Protein AF-A0A3D4ZQZ6-F1 (afdb_monomer_lite)

Sequence (202 aa):
MWGYFGGHTTVLRYFLGSRQLMPPGNLSNYSVLSTMDWLTDGYFSAQTGYIIENQKLAADFKLPPRAVTITILVAFILGCILAYNLNLGSYYRYGALVLHGGTTNGGYNVRNAVSNWTDSSTMMNAGALPSLHEGYAMIAGVLLTIGLVAARWRWLRVPFNPIGYVACIQYGYALWGPFMVTWILKTVAHRLGGARLYRQLM

Radius of gyration: 22.85 Å; chains: 1; bounding box: 52×49×53 Å

Foldseek 3Di:
DQDPPPAVLVLCCQPPFPCVQAPQPGCVSVVVVVVCRVVVVVCVVVCVVVVVVLQVVCVVVVHDSVVSVVVVVVCVVVCVVVVCCVVVVCCVVPNQQPPQPHDNQRHPVSVSVVVSVVVSVCCNVPNTDNNNVVVVVVVVLVVVLVVQVVCCVVDVPDPDDSVVVVCCVNPVVPCVVVVVVVVVVVVCCCVPPPPNSVVVVD

Secondary structure (DSSP, 8-state):
-------HHHHHHHHH-HHHHS-TT--HHHHHHHHTTHHHHS-HHHHHHHHHHHHHHHHHTT--HHHHHHHHHHHHHHHHHHHHHHHHHHHHHH-HHHHTT-SSS--HHHHHHHHHHHHHHHHHHH-----HHHHHHHHHHHHHHHHHHHHHHH-TT-S--HHHHHHHHHHHHHHHHHHHHHHHHHHHHHHHHHHHHHHHH-

Structure (mmCIF, N/CA/C/O backbone):
data_AF-A0A3D4ZQZ6-F1
#
_entry.id   AF-A0A3D4ZQZ6-F1
#
loop_
_atom_site.group_PDB
_atom_site.id
_atom_site.type_symbol
_atom_site.label_atom_id
_atom_site.label_alt_id
_atom_site.label_comp_id
_atom_site.label_asym_id
_atom_site.label_entity_id
_atom_site.label_seq_id
_atom_site.pdbx_PDB_ins_code
_atom_site.Cartn_x
_atom_site.Cartn_y
_atom_site.Cartn_z
_atom_site.occupancy
_atom_site.B_iso_or_equiv
_atom_site.auth_seq_id
_atom_site.auth_comp_id
_atom_site.auth_asym_id
_atom_site.auth_atom_id
_atom_site.pdbx_PDB_model_num
ATOM 1 N N . MET A 1 1 ? -3.806 11.438 -8.078 1.00 35.97 1 MET A N 1
ATOM 2 C CA . MET A 1 1 ? -2.868 10.346 -8.407 1.00 35.97 1 MET A CA 1
ATOM 3 C C . MET A 1 1 ? -2.915 9.354 -7.263 1.00 35.97 1 MET A C 1
ATOM 5 O O . MET A 1 1 ? -2.306 9.642 -6.246 1.00 35.97 1 MET A O 1
ATOM 9 N N . TRP A 1 2 ? -3.664 8.253 -7.386 1.00 43.81 2 TRP A N 1
ATOM 10 C CA . TRP A 1 2 ? -3.518 7.124 -6.456 1.00 43.81 2 TRP A CA 1
ATOM 11 C C . TRP A 1 2 ? -2.055 6.682 -6.535 1.00 43.81 2 TRP A C 1
ATOM 13 O O . TRP A 1 2 ? -1.555 6.481 -7.638 1.00 43.81 2 TRP A O 1
ATOM 23 N N . GLY A 1 3 ? -1.339 6.767 -5.414 1.00 47.44 3 GLY A N 1
ATOM 24 C CA . GLY A 1 3 ? 0.120 6.786 -5.405 1.00 47.44 3 GLY A CA 1
ATOM 25 C C . GLY A 1 3 ? 0.691 5.511 -6.003 1.00 47.44 3 GLY A C 1
ATOM 26 O O . GLY A 1 3 ? 0.355 4.423 -5.546 1.00 47.44 3 GLY A O 1
ATOM 27 N N . TYR A 1 4 ? 1.564 5.662 -7.000 1.00 50.38 4 TYR A N 1
ATOM 28 C CA . TYR A 1 4 ? 2.504 4.611 -7.351 1.00 50.38 4 TYR A CA 1
ATOM 29 C C . TYR A 1 4 ? 3.456 4.455 -6.178 1.00 50.38 4 TYR A C 1
ATOM 31 O O . TYR A 1 4 ? 4.387 5.241 -5.996 1.00 50.38 4 TYR A O 1
ATOM 39 N N . PHE A 1 5 ? 3.149 3.490 -5.323 1.00 54.12 5 PHE A N 1
ATOM 40 C CA . PHE A 1 5 ? 4.034 3.090 -4.254 1.00 54.12 5 PHE A CA 1
ATOM 41 C C . PHE A 1 5 ? 5.044 2.174 -4.910 1.00 54.12 5 PHE A C 1
ATOM 43 O O . PHE A 1 5 ? 4.740 1.020 -5.190 1.00 54.12 5 PHE A O 1
ATOM 50 N N . GLY A 1 6 ? 6.212 2.734 -5.238 1.00 57.75 6 GLY A N 1
ATOM 51 C CA . GLY A 1 6 ? 7.340 1.952 -5.722 1.00 57.75 6 GLY A CA 1
ATOM 52 C C . GLY A 1 6 ? 7.430 0.674 -4.898 1.00 57.75 6 GLY A C 1
ATOM 53 O O . GLY A 1 6 ? 7.495 0.738 -3.667 1.00 57.75 6 GLY A O 1
ATOM 54 N N . GLY A 1 7 ? 7.308 -0.462 -5.581 1.00 70.50 7 GLY A N 1
ATOM 55 C CA . GLY A 1 7 ? 7.143 -1.745 -4.926 1.00 70.50 7 GLY A CA 1
ATOM 56 C C . GLY A 1 7 ? 8.378 -2.132 -4.121 1.00 70.50 7 GLY A C 1
ATOM 57 O O . GLY A 1 7 ? 9.358 -1.388 -3.989 1.00 70.50 7 GLY A O 1
ATOM 58 N N . HIS A 1 8 ? 8.362 -3.344 -3.585 1.00 76.38 8 HIS A N 1
ATOM 59 C CA . HIS A 1 8 ? 9.525 -3.922 -2.913 1.00 76.38 8 HIS A CA 1
ATOM 60 C C . HIS A 1 8 ? 10.819 -3.818 -3.753 1.00 76.38 8 HIS A C 1
ATOM 62 O O . HIS A 1 8 ? 11.899 -3.640 -3.190 1.00 76.38 8 HIS A O 1
ATOM 68 N N . THR A 1 9 ? 10.719 -3.826 -5.087 1.00 76.75 9 THR A N 1
ATOM 69 C CA . THR A 1 9 ? 11.831 -3.547 -6.009 1.00 76.75 9 THR A CA 1
ATOM 70 C C . THR A 1 9 ? 12.485 -2.179 -5.799 1.00 76.75 9 THR A C 1
ATOM 72 O O . THR A 1 9 ? 13.711 -2.090 -5.718 1.00 76.75 9 THR A O 1
ATOM 75 N N . THR A 1 10 ? 11.696 -1.112 -5.681 1.00 77.06 10 THR A N 1
ATOM 76 C CA . THR A 1 10 ? 12.172 0.262 -5.475 1.00 77.06 10 THR A CA 1
ATOM 77 C C . THR A 1 10 ? 12.864 0.414 -4.129 1.00 77.06 10 THR A C 1
ATOM 79 O O . THR A 1 10 ? 13.962 0.962 -4.057 1.00 77.06 10 THR A O 1
ATOM 82 N N . VAL A 1 11 ? 12.281 -0.153 -3.072 1.00 78.81 11 VAL A N 1
ATOM 83 C CA . VAL A 1 11 ? 12.900 -0.150 -1.739 1.00 78.81 11 VAL A CA 1
ATOM 84 C C . VAL A 1 11 ? 14.252 -0.862 -1.769 1.00 78.81 11 VAL A C 1
ATOM 86 O O . VAL A 1 11 ? 15.245 -0.329 -1.280 1.00 78.81 11 VAL A O 1
ATOM 89 N N . LEU A 1 12 ? 14.325 -2.041 -2.391 1.00 80.38 12 LEU A N 1
ATOM 90 C CA . LEU A 1 12 ? 15.578 -2.786 -2.514 1.00 80.38 12 LEU A CA 1
ATOM 91 C C . LEU A 1 12 ? 16.636 -2.007 -3.307 1.00 80.38 12 LEU A C 1
ATOM 93 O O . LEU A 1 12 ? 17.811 -2.043 -2.942 1.00 80.38 12 LEU A O 1
ATOM 97 N N . ARG A 1 13 ? 16.239 -1.261 -4.347 1.00 77.50 13 ARG A N 1
ATOM 98 C CA . ARG A 1 13 ? 17.151 -0.397 -5.117 1.00 77.50 13 ARG A CA 1
ATOM 99 C C . ARG A 1 13 ? 17.782 0.694 -4.249 1.00 77.50 13 ARG A C 1
ATOM 101 O O . ARG A 1 13 ? 18.981 0.928 -4.388 1.00 77.50 13 ARG A O 1
ATOM 108 N N . TYR A 1 14 ? 17.020 1.316 -3.347 1.00 79.25 14 TYR A N 1
ATOM 109 C CA . TYR A 1 14 ? 17.525 2.390 -2.480 1.00 79.25 14 TYR A CA 1
ATOM 110 C C . TYR A 1 14 ? 18.670 1.922 -1.571 1.00 79.25 14 TYR A C 1
ATOM 112 O O . TYR A 1 14 ? 19.614 2.675 -1.337 1.00 79.25 14 TYR A O 1
ATOM 120 N N . PHE A 1 15 ? 18.626 0.669 -1.104 1.00 77.62 15 PHE A N 1
ATOM 121 C CA . PHE A 1 15 ? 19.638 0.118 -0.194 1.00 77.62 15 PHE A CA 1
ATOM 122 C C . PHE A 1 15 ? 20.760 -0.654 -0.896 1.00 77.62 15 PHE A C 1
ATOM 124 O O . PHE A 1 15 ? 21.920 -0.522 -0.513 1.00 77.62 15 PHE A O 1
ATOM 131 N N . LEU A 1 16 ? 20.436 -1.473 -1.899 1.00 77.44 16 LEU A N 1
ATOM 132 C CA . LEU A 1 16 ? 21.383 -2.412 -2.520 1.00 77.44 16 LEU A CA 1
ATOM 133 C C . LEU A 1 16 ? 21.978 -1.888 -3.837 1.00 77.44 16 LEU A C 1
ATOM 135 O O . LEU A 1 16 ? 23.010 -2.384 -4.297 1.00 77.44 16 LEU A O 1
ATOM 139 N N . GLY A 1 17 ? 21.343 -0.885 -4.452 1.00 74.81 17 GLY A N 1
ATOM 140 C CA . GLY A 1 17 ? 21.686 -0.387 -5.785 1.00 74.81 17 GLY A CA 1
ATOM 141 C C . GLY A 1 17 ? 21.313 -1.350 -6.915 1.00 74.81 17 GLY A C 1
ATOM 142 O O . GLY A 1 17 ? 20.910 -2.495 -6.700 1.00 74.81 17 GLY A O 1
ATOM 143 N N . SER A 1 18 ? 21.467 -0.899 -8.164 1.00 70.75 18 SER A N 1
ATOM 144 C CA . SER A 1 18 ? 21.070 -1.702 -9.329 1.00 70.75 18 SER A CA 1
ATOM 145 C C . SER A 1 18 ? 21.946 -2.931 -9.544 1.00 70.75 18 SER A C 1
ATOM 147 O O . SER A 1 18 ? 21.468 -3.947 -10.031 1.00 70.75 18 SER A O 1
ATOM 149 N N . ARG A 1 19 ? 23.231 -2.849 -9.184 1.00 68.75 19 ARG A N 1
ATOM 150 C CA . ARG A 1 19 ? 24.246 -3.849 -9.545 1.00 68.75 19 ARG A CA 1
ATOM 151 C C . ARG A 1 19 ? 24.090 -5.177 -8.801 1.00 68.75 19 ARG A C 1
ATOM 153 O O . ARG A 1 19 ? 24.485 -6.209 -9.331 1.00 68.75 19 ARG A O 1
ATOM 160 N N . GLN A 1 20 ? 23.527 -5.154 -7.592 1.00 72.50 20 GLN A N 1
ATOM 161 C CA . GLN A 1 20 ? 23.241 -6.375 -6.828 1.00 72.50 20 GLN A CA 1
ATOM 162 C C . GLN A 1 20 ? 21.927 -7.035 -7.262 1.00 72.50 20 GLN A C 1
ATOM 164 O O . GLN A 1 20 ? 21.797 -8.253 -7.202 1.00 72.50 20 GLN A O 1
ATOM 169 N N . LEU A 1 21 ? 20.965 -6.235 -7.728 1.00 72.38 21 LEU A N 1
ATOM 170 C CA . LEU A 1 21 ? 19.660 -6.713 -8.192 1.00 72.38 21 LEU A CA 1
ATOM 171 C C . LEU A 1 21 ? 19.684 -7.147 -9.665 1.00 72.38 21 LEU A C 1
ATOM 173 O O . LEU A 1 21 ? 18.856 -7.951 -10.091 1.00 72.38 21 LEU A O 1
ATOM 177 N N . MET A 1 22 ? 20.633 -6.620 -10.440 1.00 73.56 22 MET A N 1
ATOM 178 C CA . MET A 1 22 ? 20.757 -6.846 -11.870 1.00 73.56 22 MET A CA 1
ATOM 179 C C . MET A 1 22 ? 22.238 -6.888 -12.281 1.00 73.56 22 MET A C 1
ATOM 181 O O . MET A 1 22 ? 22.906 -5.846 -12.295 1.00 73.56 22 MET A O 1
ATOM 185 N N . PRO A 1 23 ? 22.775 -8.070 -12.638 1.00 68.94 23 PRO A N 1
ATOM 186 C CA . PRO A 1 23 ? 24.079 -8.160 -13.282 1.00 68.94 23 PRO A CA 1
ATOM 187 C C . PRO A 1 23 ? 24.104 -7.311 -14.567 1.00 68.94 23 PRO A C 1
ATOM 189 O O . PRO A 1 23 ? 23.076 -7.214 -15.246 1.00 68.94 23 PRO A O 1
ATOM 192 N N . PRO A 1 24 ? 25.250 -6.709 -14.938 1.00 67.38 24 PRO A N 1
ATOM 193 C CA . PRO A 1 24 ? 25.353 -5.919 -16.164 1.00 67.38 24 PRO A CA 1
ATOM 194 C C . PRO A 1 24 ? 24.853 -6.709 -17.383 1.00 67.38 24 PRO A C 1
ATOM 196 O O . PRO A 1 24 ? 25.310 -7.823 -17.628 1.00 67.38 24 PRO A O 1
ATOM 199 N N . GLY A 1 25 ? 23.895 -6.145 -18.123 1.00 68.12 25 GLY A N 1
ATOM 200 C CA . GLY A 1 25 ? 23.329 -6.757 -19.331 1.00 68.12 25 GLY A CA 1
ATOM 201 C C . GLY A 1 25 ? 22.295 -7.872 -19.116 1.00 68.12 25 GLY A C 1
ATOM 202 O O . GLY A 1 25 ? 21.853 -8.454 -20.103 1.00 68.12 25 GLY A O 1
ATOM 203 N N . ASN A 1 26 ? 21.875 -8.181 -17.879 1.00 75.06 26 ASN A N 1
ATOM 204 C CA . ASN A 1 26 ? 20.867 -9.218 -17.621 1.00 75.06 26 ASN A CA 1
ATOM 205 C C . ASN A 1 26 ? 19.724 -8.731 -16.715 1.00 75.06 26 ASN A C 1
ATOM 207 O O . ASN A 1 26 ? 19.876 -8.656 -15.499 1.00 75.06 26 ASN A O 1
ATOM 211 N N . LEU A 1 27 ? 18.551 -8.491 -17.313 1.00 74.31 27 LEU A N 1
ATOM 212 C CA . LEU A 1 27 ? 17.320 -8.037 -16.648 1.00 74.31 27 LEU A CA 1
ATOM 213 C C . LEU A 1 27 ? 16.501 -9.153 -15.974 1.00 74.31 27 LEU A C 1
ATOM 215 O O . LEU A 1 27 ? 15.511 -8.843 -15.315 1.00 74.31 27 LEU A O 1
ATOM 219 N N . SER A 1 28 ? 16.870 -10.431 -16.117 1.00 78.12 28 SER A N 1
ATOM 220 C CA . SER A 1 28 ? 16.026 -11.566 -15.709 1.00 78.12 28 SER A CA 1
ATOM 221 C C . SER A 1 28 ? 15.599 -11.479 -14.241 1.00 78.12 28 SER A C 1
ATOM 223 O O . SER A 1 28 ? 14.405 -11.458 -13.945 1.00 78.12 28 SER A O 1
ATOM 225 N N . ASN A 1 29 ? 16.552 -11.325 -13.319 1.00 79.88 29 ASN A N 1
ATOM 226 C CA . ASN A 1 29 ? 16.260 -11.278 -11.881 1.00 79.88 29 ASN A CA 1
ATOM 227 C C . ASN A 1 29 ? 15.383 -10.076 -11.513 1.00 79.88 29 ASN A C 1
ATOM 229 O O . ASN A 1 29 ? 14.420 -10.208 -10.759 1.00 79.88 29 ASN A O 1
ATOM 233 N N . TYR A 1 30 ? 15.692 -8.916 -12.095 1.00 78.38 30 TYR A N 1
ATOM 234 C CA . TYR A 1 30 ? 14.941 -7.694 -11.855 1.00 78.38 30 TYR A CA 1
ATOM 235 C C . TYR A 1 30 ? 13.509 -7.784 -12.412 1.00 78.38 30 TYR A C 1
ATOM 237 O O . TYR A 1 30 ? 12.561 -7.363 -11.755 1.00 78.38 30 TYR A O 1
ATOM 245 N N . SER A 1 31 ? 13.330 -8.385 -13.591 1.00 78.31 31 SER A N 1
ATOM 246 C CA . SER A 1 31 ? 12.019 -8.554 -14.225 1.00 78.31 31 SER A CA 1
ATOM 247 C C . SER A 1 31 ? 11.097 -9.472 -13.417 1.00 78.31 31 SER A C 1
ATOM 249 O O . SER A 1 31 ? 9.936 -9.121 -13.190 1.00 78.31 31 SER A O 1
ATOM 251 N N . VAL A 1 32 ? 11.624 -10.584 -12.888 1.00 81.62 32 VAL A N 1
ATOM 252 C CA . VAL A 1 32 ? 10.881 -11.491 -11.998 1.00 81.62 32 VAL A CA 1
ATOM 253 C C . VAL A 1 32 ? 10.453 -10.759 -10.729 1.00 81.62 32 VAL A C 1
ATOM 255 O O . VAL A 1 32 ? 9.286 -10.829 -10.353 1.00 81.62 32 VAL A O 1
ATOM 258 N N . LEU A 1 33 ? 11.365 -10.002 -10.113 1.00 79.44 33 LEU A N 1
ATOM 259 C CA . LEU A 1 33 ? 11.072 -9.218 -8.915 1.00 79.44 33 LEU A CA 1
ATOM 260 C C . LEU A 1 33 ? 10.004 -8.147 -9.194 1.00 79.44 33 LEU A C 1
ATOM 262 O O . LEU A 1 33 ? 9.020 -8.061 -8.471 1.00 79.44 33 LEU A O 1
ATOM 266 N N . SER A 1 34 ? 10.111 -7.413 -10.307 1.00 76.75 34 SER A N 1
ATOM 267 C CA . SER A 1 34 ? 9.104 -6.413 -10.702 1.00 76.75 34 SER A CA 1
ATOM 268 C C . SER A 1 34 ? 7.736 -7.021 -11.004 1.00 76.75 34 SER A C 1
ATOM 270 O O . SER A 1 34 ? 6.703 -6.415 -10.737 1.00 76.75 34 SER A O 1
ATOM 272 N N . THR A 1 35 ? 7.705 -8.265 -11.488 1.00 79.00 35 THR A N 1
ATOM 273 C CA . THR A 1 35 ? 6.446 -8.984 -11.707 1.00 79.00 35 THR A CA 1
ATOM 274 C C . THR A 1 35 ? 5.758 -9.308 -10.384 1.00 79.00 35 THR A C 1
ATOM 276 O O . THR A 1 35 ? 4.553 -9.514 -10.378 1.00 79.00 35 THR A O 1
ATOM 279 N N . MET A 1 36 ? 6.482 -9.332 -9.262 1.00 78.12 36 MET A N 1
ATOM 280 C CA . MET A 1 36 ? 5.925 -9.551 -7.925 1.00 78.12 36 MET A CA 1
ATOM 281 C C . MET A 1 36 ? 5.473 -8.256 -7.233 1.00 78.12 36 MET A C 1
ATOM 283 O O . MET A 1 36 ? 4.996 -8.316 -6.102 1.00 78.12 36 MET A O 1
ATOM 287 N N . ASP A 1 37 ? 5.576 -7.082 -7.876 1.00 74.94 37 ASP A N 1
ATOM 288 C CA . ASP A 1 37 ? 5.234 -5.798 -7.237 1.00 74.94 37 ASP A CA 1
ATOM 289 C C . ASP A 1 37 ? 3.747 -5.698 -6.846 1.00 74.94 37 ASP A C 1
ATOM 291 O O . ASP A 1 37 ? 3.408 -4.990 -5.896 1.00 74.94 37 ASP A O 1
ATOM 295 N N . TRP A 1 38 ? 2.871 -6.499 -7.464 1.00 73.19 38 TRP A N 1
ATOM 296 C CA . TRP A 1 38 ? 1.459 -6.613 -7.074 1.00 73.19 38 TRP A CA 1
ATOM 297 C C . TRP A 1 38 ? 1.256 -7.079 -5.622 1.00 73.19 38 TRP A C 1
ATOM 299 O O . TRP A 1 38 ? 0.221 -6.779 -5.027 1.00 73.19 38 TRP A O 1
ATOM 309 N N . LEU A 1 39 ? 2.229 -7.785 -5.025 1.00 74.12 39 LEU A N 1
ATOM 310 C CA . LEU A 1 39 ? 2.181 -8.176 -3.610 1.00 74.12 39 LEU A CA 1
ATOM 311 C C . LEU A 1 39 ? 2.188 -6.955 -2.686 1.00 74.12 39 LEU A C 1
ATOM 313 O O . LEU A 1 39 ? 1.576 -6.974 -1.620 1.00 74.12 39 LEU A O 1
ATOM 317 N N . THR A 1 40 ? 2.861 -5.887 -3.107 1.00 69.12 40 THR A N 1
ATOM 318 C CA . THR A 1 40 ? 2.905 -4.605 -2.398 1.00 69.12 40 THR A CA 1
ATOM 319 C C . THR A 1 40 ? 1.629 -3.785 -2.612 1.00 69.12 40 THR A C 1
ATOM 321 O O . THR A 1 40 ? 1.170 -3.130 -1.679 1.00 69.12 40 THR A O 1
ATOM 324 N N . ASP A 1 41 ? 1.012 -3.873 -3.795 1.00 65.25 41 ASP A N 1
ATOM 325 C CA . ASP A 1 41 ? -0.196 -3.109 -4.148 1.00 65.25 41 ASP A CA 1
ATOM 326 C C . ASP A 1 41 ? -1.514 -3.746 -3.671 1.00 65.25 41 ASP A C 1
ATOM 328 O O . ASP A 1 41 ? -2.538 -3.070 -3.587 1.00 65.25 41 ASP A O 1
ATOM 332 N N . GLY A 1 42 ? -1.533 -5.039 -3.338 1.00 65.06 42 GLY A N 1
ATOM 333 C CA . GLY A 1 42 ? -2.777 -5.781 -3.092 1.00 65.06 42 GLY A CA 1
ATOM 334 C C . GLY A 1 42 ? -3.525 -5.478 -1.784 1.00 65.06 42 GLY A C 1
ATOM 335 O O . GLY A 1 42 ? -4.420 -6.234 -1.416 1.00 65.06 42 GLY A O 1
ATOM 336 N N . TYR A 1 43 ? -3.187 -4.404 -1.060 1.00 67.25 43 TYR A N 1
ATOM 337 C CA . TYR A 1 43 ? -3.803 -4.009 0.222 1.00 67.25 43 TYR A CA 1
ATOM 338 C C . TYR A 1 43 ? -3.873 -5.129 1.282 1.00 67.25 43 TYR A C 1
ATOM 340 O O . TYR A 1 43 ? -4.619 -5.014 2.254 1.00 67.25 43 TYR A O 1
ATOM 348 N N . PHE A 1 44 ? -3.088 -6.205 1.145 1.00 68.25 44 PHE A N 1
ATOM 349 C CA . PHE A 1 44 ? -3.232 -7.421 1.954 1.00 68.25 44 PHE A CA 1
ATOM 350 C C . PHE A 1 44 ? -3.137 -7.149 3.459 1.00 68.25 44 PHE A C 1
ATOM 352 O O . PHE A 1 44 ? -3.927 -7.689 4.230 1.00 68.25 44 PHE A O 1
ATOM 359 N N . SER A 1 45 ? -2.238 -6.249 3.869 1.00 65.12 45 SER A N 1
ATOM 360 C CA . SER A 1 45 ? -2.071 -5.841 5.268 1.00 65.12 45 SER A CA 1
ATOM 361 C C . SER A 1 45 ? -3.277 -5.075 5.828 1.00 65.12 45 SER A C 1
ATOM 363 O O . SER A 1 45 ? -3.627 -5.253 6.997 1.00 65.12 45 SER A O 1
ATOM 365 N N . ALA A 1 46 ? -3.953 -4.265 5.009 1.00 66.31 46 ALA A N 1
ATOM 366 C CA . ALA A 1 46 ? -5.176 -3.569 5.404 1.00 66.31 46 ALA A CA 1
ATOM 367 C C . ALA A 1 46 ? -6.356 -4.547 5.532 1.00 66.31 46 ALA A C 1
ATOM 369 O O . ALA A 1 46 ? -7.155 -4.438 6.460 1.00 66.31 46 ALA A O 1
ATOM 370 N N . GLN A 1 47 ? -6.414 -5.556 4.658 1.00 72.12 47 GLN A N 1
ATOM 371 C CA . GLN A 1 47 ? -7.486 -6.553 4.661 1.00 72.12 47 GLN A CA 1
ATOM 372 C C . GLN A 1 47 ? -7.369 -7.565 5.814 1.00 72.12 47 GLN A C 1
ATOM 374 O O . GLN A 1 47 ? -8.367 -8.177 6.195 1.00 72.12 47 GLN A O 1
ATOM 379 N N . THR A 1 48 ? -6.185 -7.731 6.419 1.00 77.69 48 THR A N 1
ATOM 380 C CA . THR A 1 48 ? -5.985 -8.649 7.557 1.00 77.69 48 THR A CA 1
ATOM 381 C C . THR A 1 48 ? -6.862 -8.327 8.769 1.00 77.69 48 THR A C 1
ATOM 383 O O . THR A 1 48 ? -7.197 -9.239 9.525 1.00 77.69 48 THR A O 1
ATOM 386 N N . GLY A 1 49 ? -7.279 -7.065 8.945 1.00 82.00 49 GLY A N 1
ATOM 387 C CA . GLY A 1 49 ? -8.208 -6.671 10.011 1.00 82.00 49 GLY A CA 1
ATOM 388 C C . GLY A 1 49 ? -9.532 -7.435 9.941 1.00 82.00 49 GLY A C 1
ATOM 389 O O . GLY A 1 49 ? -9.971 -7.999 10.943 1.00 82.00 49 GLY A O 1
ATOM 390 N N . TYR A 1 50 ? -10.090 -7.582 8.737 1.00 83.56 50 TYR A N 1
ATOM 391 C CA . TYR A 1 50 ? -11.325 -8.339 8.516 1.00 83.56 50 TYR A CA 1
ATOM 392 C C . TYR A 1 50 ? -11.182 -9.814 8.887 1.00 83.56 50 TYR A C 1
ATOM 394 O O . TYR A 1 50 ? -12.122 -10.428 9.383 1.00 83.56 50 TYR A O 1
ATOM 402 N N . ILE A 1 51 ? -10.000 -10.403 8.681 1.00 86.00 51 ILE A N 1
ATOM 403 C CA . ILE A 1 51 ? -9.747 -11.794 9.068 1.00 86.00 51 ILE A CA 1
ATOM 404 C C . ILE A 1 51 ? -9.827 -11.928 10.592 1.00 86.00 51 ILE A C 1
ATOM 406 O O . ILE A 1 51 ? -10.482 -12.844 11.082 1.00 86.00 51 ILE A O 1
ATOM 410 N N . ILE A 1 52 ? -9.217 -11.007 11.342 1.00 86.94 52 ILE A N 1
ATOM 411 C CA . ILE A 1 52 ? -9.238 -11.024 12.813 1.00 86.94 52 ILE A CA 1
ATOM 412 C C . ILE A 1 52 ? -10.665 -10.833 13.342 1.00 86.94 52 ILE A C 1
ATOM 414 O O . ILE A 1 52 ? -11.095 -11.575 14.226 1.00 86.94 52 ILE A O 1
ATOM 418 N N . GLU A 1 53 ? -11.419 -9.889 12.780 1.00 88.50 53 GLU A N 1
ATOM 419 C CA . GLU A 1 53 ? -12.819 -9.651 13.149 1.00 88.50 53 GLU A CA 1
ATOM 420 C C . GLU A 1 53 ? -13.699 -10.876 12.869 1.00 88.50 53 GLU A C 1
ATOM 422 O O . GLU A 1 53 ? -14.468 -11.292 13.735 1.00 88.50 53 GLU A O 1
ATOM 427 N N . ASN A 1 54 ? -13.520 -11.527 11.715 1.00 88.44 54 ASN A N 1
ATOM 428 C CA . ASN A 1 54 ? -14.226 -12.765 11.378 1.00 88.44 54 ASN A CA 1
ATOM 429 C C . ASN A 1 54 ? -13.894 -13.909 12.347 1.00 88.44 54 ASN A C 1
ATOM 431 O O . ASN A 1 54 ? -14.779 -14.681 12.715 1.00 88.44 54 ASN A O 1
ATOM 435 N N . GLN A 1 55 ? -12.638 -14.022 12.792 1.00 88.25 55 GLN A N 1
ATOM 436 C CA . GLN A 1 55 ? -12.242 -15.018 13.794 1.00 88.25 55 GLN A CA 1
ATOM 437 C C . GLN A 1 55 ? -12.844 -14.712 15.171 1.00 88.25 55 GLN A C 1
ATOM 439 O O . GLN A 1 55 ? -13.272 -15.626 15.877 1.00 88.25 55 GLN A O 1
ATOM 444 N N . LYS A 1 56 ? -12.933 -13.432 15.547 1.00 90.62 56 LYS A N 1
ATOM 445 C CA . LYS A 1 56 ? -13.599 -13.016 16.785 1.00 90.62 56 LYS A CA 1
ATOM 446 C C . LYS A 1 56 ? -15.097 -13.325 16.741 1.00 90.62 56 LYS A C 1
ATOM 448 O O . LYS A 1 56 ? -15.613 -13.930 17.677 1.00 90.62 56 LYS A O 1
ATOM 453 N N . LEU A 1 57 ? -15.761 -13.001 15.634 1.00 91.12 57 LEU A N 1
ATOM 454 C CA . LEU A 1 57 ? -17.169 -13.319 15.411 1.00 91.12 57 LEU A CA 1
ATOM 455 C C . LEU A 1 57 ? -17.409 -14.831 15.487 1.00 91.12 57 LEU A C 1
ATOM 457 O O . LEU A 1 57 ? -18.315 -15.294 16.174 1.00 91.12 57 LEU A O 1
ATOM 461 N N . ALA A 1 58 ? -16.549 -15.620 14.845 1.00 91.75 58 ALA A N 1
ATOM 462 C CA . ALA A 1 58 ? -16.618 -17.071 14.919 1.00 91.75 58 ALA A CA 1
ATOM 463 C C . ALA A 1 58 ? -16.512 -17.606 16.352 1.00 91.75 58 ALA A C 1
ATOM 465 O O . ALA A 1 58 ? -17.258 -18.517 16.712 1.00 91.75 58 ALA A O 1
ATOM 466 N N . ALA A 1 59 ? -15.626 -17.035 17.172 1.00 91.75 59 ALA A N 1
ATOM 467 C CA . ALA A 1 59 ? -15.506 -17.403 18.579 1.00 91.75 59 ALA A CA 1
ATOM 468 C C . ALA A 1 59 ? -16.779 -17.060 19.373 1.00 91.75 59 ALA A C 1
ATOM 470 O O . ALA A 1 59 ? -17.244 -17.887 20.158 1.00 91.75 59 ALA A O 1
ATOM 471 N N . ASP A 1 60 ? -17.374 -15.889 19.129 1.00 94.94 60 ASP A N 1
ATOM 472 C CA . ASP A 1 60 ? -18.599 -15.445 19.808 1.00 94.94 60 ASP A CA 1
ATOM 473 C C . ASP A 1 60 ? -19.806 -16.339 19.459 1.00 94.94 60 ASP A C 1
ATOM 475 O O . ASP A 1 60 ? -20.616 -16.664 20.328 1.00 94.94 60 ASP A O 1
ATOM 479 N N . PHE A 1 61 ? -19.873 -16.835 18.220 1.00 94.12 61 PHE A N 1
ATOM 480 C CA . PHE A 1 61 ? -20.884 -17.798 17.766 1.00 94.12 61 PHE A CA 1
ATOM 481 C C . PHE A 1 61 ? -20.499 -19.272 17.982 1.00 94.12 61 PHE A C 1
ATOM 483 O O . PHE A 1 61 ? -21.233 -20.165 17.558 1.00 94.12 61 PHE A O 1
ATOM 490 N N . LYS A 1 62 ? -19.370 -19.551 18.652 1.00 93.50 62 LYS A N 1
ATOM 491 C CA . LYS A 1 62 ? -18.848 -20.909 18.909 1.00 93.50 62 LYS A CA 1
ATOM 492 C C . LYS A 1 62 ? -18.700 -21.762 17.640 1.00 93.50 62 LYS A C 1
ATOM 494 O O . LYS A 1 62 ? -18.865 -22.982 17.676 1.00 93.50 62 LYS A O 1
ATOM 499 N N . LEU A 1 63 ? -18.379 -21.130 16.514 1.00 93.38 63 LEU A N 1
ATOM 500 C CA . LEU A 1 63 ? -18.087 -21.829 15.269 1.00 93.38 63 LEU A CA 1
ATOM 501 C C . LEU A 1 63 ? -16.717 -22.516 15.359 1.00 93.38 63 LEU A C 1
ATOM 503 O O . LEU A 1 63 ? -15.778 -21.963 15.939 1.00 93.38 63 LEU A O 1
ATOM 507 N N . PRO A 1 64 ? -16.554 -23.710 14.767 1.00 92.06 64 PRO A N 1
ATOM 508 C CA . PRO A 1 64 ? -15.264 -24.382 14.753 1.00 92.06 64 PRO A CA 1
ATOM 509 C C . PRO A 1 64 ? -14.253 -23.571 13.915 1.00 92.06 64 PRO A C 1
ATOM 511 O O . PRO A 1 64 ? -14.519 -23.318 12.736 1.00 92.06 64 PRO A O 1
ATOM 514 N N . PRO A 1 65 ? -13.062 -23.226 14.453 1.00 85.69 65 PRO A N 1
ATOM 515 C CA . PRO A 1 65 ? -12.083 -22.377 13.761 1.00 85.69 65 PRO A CA 1
ATOM 516 C C . PRO A 1 65 ? -11.688 -22.899 12.377 1.00 85.69 65 PRO A C 1
ATOM 518 O O . PRO A 1 65 ? -11.555 -22.137 11.423 1.00 85.69 65 PRO A O 1
ATOM 521 N N . ARG A 1 66 ? -11.580 -24.228 12.238 1.00 89.38 66 ARG A N 1
ATOM 522 C CA . ARG A 1 66 ? -11.260 -24.881 10.961 1.00 89.38 66 ARG A CA 1
ATOM 523 C C . ARG A 1 66 ? -12.302 -24.608 9.881 1.00 89.38 66 ARG A C 1
ATOM 525 O O . ARG A 1 66 ? -11.918 -24.386 8.740 1.00 89.38 66 ARG A O 1
ATOM 532 N N . ALA A 1 67 ? -13.592 -24.605 10.222 1.00 90.38 67 ALA A N 1
ATOM 533 C CA . ALA A 1 67 ? -14.634 -24.331 9.237 1.00 90.38 67 ALA A CA 1
ATOM 534 C C . ALA A 1 67 ? -14.532 -22.891 8.729 1.00 90.38 67 ALA A C 1
ATOM 536 O O . ALA A 1 67 ? -14.628 -22.663 7.533 1.00 90.38 67 ALA A O 1
ATOM 537 N N . VAL A 1 68 ? -14.247 -21.935 9.615 1.00 90.56 68 VAL A N 1
ATOM 538 C CA . VAL A 1 68 ? -14.077 -20.521 9.253 1.00 90.56 68 VAL A CA 1
ATOM 539 C C . VAL A 1 68 ? -12.872 -20.340 8.336 1.00 90.56 68 VAL A C 1
ATOM 541 O O . VAL A 1 68 ? -12.988 -19.700 7.295 1.00 90.56 68 VAL A O 1
ATOM 544 N N . THR A 1 69 ? -11.729 -20.946 8.671 1.00 88.88 69 THR A N 1
ATOM 545 C CA . THR A 1 69 ? -10.535 -20.912 7.814 1.00 88.88 69 THR A CA 1
ATOM 546 C C . THR A 1 69 ? -10.807 -21.530 6.444 1.00 88.88 69 THR A C 1
ATOM 548 O O . THR A 1 69 ? -10.448 -20.933 5.434 1.00 88.88 69 THR A O 1
ATOM 551 N N . ILE A 1 70 ? -11.472 -22.689 6.389 1.00 92.50 70 ILE A N 1
ATOM 552 C CA . ILE A 1 70 ? -11.826 -23.341 5.121 1.00 92.50 70 ILE A CA 1
ATOM 553 C C . ILE A 1 70 ? -12.770 -22.453 4.307 1.00 92.50 70 ILE A C 1
ATOM 555 O O . ILE A 1 70 ? -12.530 -22.258 3.121 1.00 92.50 70 ILE A O 1
ATOM 559 N N . THR A 1 71 ? -13.789 -21.858 4.927 1.00 91.81 71 THR A N 1
ATOM 560 C CA . THR A 1 71 ? -14.710 -20.938 4.246 1.00 91.81 71 THR A CA 1
ATOM 561 C C . THR A 1 71 ? -13.974 -19.733 3.670 1.00 91.81 71 THR A C 1
ATOM 563 O O . THR A 1 71 ? -14.216 -19.377 2.521 1.00 91.81 71 THR A O 1
ATOM 566 N N . ILE A 1 72 ? -13.040 -19.136 4.418 1.00 89.75 72 ILE A N 1
ATOM 567 C CA . ILE A 1 72 ? -12.213 -18.023 3.928 1.00 89.75 72 ILE A CA 1
ATOM 568 C C . ILE A 1 72 ? -11.359 -18.470 2.733 1.00 89.75 72 ILE A C 1
ATOM 570 O O . ILE A 1 72 ? -11.307 -17.762 1.731 1.00 89.75 72 ILE A O 1
ATOM 574 N N . LEU A 1 73 ? -10.728 -19.648 2.799 1.00 91.06 73 LEU A N 1
ATOM 575 C CA . LEU A 1 73 ? -9.922 -20.192 1.699 1.00 91.06 73 LEU A CA 1
ATOM 576 C C . LEU A 1 73 ? -10.764 -20.470 0.449 1.00 91.06 73 LEU A C 1
ATOM 578 O O . LEU A 1 73 ? -10.366 -20.111 -0.657 1.00 91.06 73 LEU A O 1
ATOM 582 N N . VAL A 1 74 ? -11.941 -21.072 0.613 1.00 94.94 74 VAL A N 1
ATOM 583 C CA . VAL A 1 74 ? -12.867 -21.347 -0.493 1.00 94.94 74 VAL A CA 1
ATOM 584 C C . VAL A 1 74 ? -13.372 -20.041 -1.103 1.00 94.94 74 VAL A C 1
ATOM 586 O O . VAL A 1 74 ? -13.333 -19.888 -2.322 1.00 94.94 74 VAL A O 1
ATOM 589 N N . ALA A 1 75 ? -13.785 -19.076 -0.278 1.00 91.81 75 ALA A N 1
ATOM 590 C CA . ALA A 1 75 ? -14.214 -17.759 -0.737 1.00 91.81 75 ALA A CA 1
ATOM 591 C C . ALA A 1 75 ? -13.095 -17.025 -1.488 1.00 91.81 75 ALA A C 1
ATOM 593 O O . ALA A 1 75 ? -13.357 -16.409 -2.518 1.00 91.81 75 ALA A O 1
ATOM 594 N N . PHE A 1 76 ? -11.848 -17.138 -1.023 1.00 89.06 76 PHE A N 1
ATOM 595 C CA . PHE A 1 76 ? -10.680 -16.593 -1.708 1.00 89.06 76 PHE A CA 1
ATOM 596 C C . PHE A 1 76 ? -10.479 -17.233 -3.087 1.00 89.06 76 PHE A C 1
ATOM 598 O O . PHE A 1 76 ? -10.392 -16.513 -4.077 1.00 89.06 76 PHE A O 1
ATOM 605 N N . ILE A 1 77 ? -10.478 -18.568 -3.181 1.00 94.56 77 ILE A N 1
ATOM 606 C CA . ILE A 1 77 ? -10.298 -19.282 -4.457 1.00 94.56 77 ILE A CA 1
ATOM 607 C C . ILE A 1 77 ? -11.416 -18.928 -5.446 1.00 94.56 77 ILE A C 1
ATOM 609 O O . ILE A 1 77 ? -11.139 -18.582 -6.595 1.00 94.56 77 ILE A O 1
ATOM 613 N N . LEU A 1 78 ? -12.676 -18.966 -5.003 1.00 96.19 78 LEU A N 1
ATOM 614 C CA . LEU A 1 78 ? -13.824 -18.589 -5.831 1.00 96.19 78 LEU A CA 1
ATOM 615 C C . LEU A 1 78 ? -13.739 -17.123 -6.265 1.00 96.19 78 LEU A C 1
ATOM 617 O O . LEU A 1 78 ? -13.970 -16.812 -7.433 1.00 96.19 78 LEU A O 1
ATOM 621 N N . GLY A 1 79 ? -13.350 -16.236 -5.348 1.00 92.38 79 GLY A N 1
ATOM 622 C CA . GLY A 1 79 ? -13.103 -14.826 -5.623 1.00 92.38 79 GLY A CA 1
ATOM 623 C C . GLY A 1 79 ? -12.033 -14.627 -6.693 1.00 92.38 79 GLY A C 1
ATOM 624 O O . GLY A 1 79 ? -12.260 -13.872 -7.632 1.00 92.38 79 GLY A O 1
ATOM 625 N N . CYS A 1 80 ? -10.910 -15.347 -6.619 1.00 90.62 80 CYS A N 1
ATOM 626 C CA . CYS A 1 80 ? -9.855 -15.304 -7.631 1.00 90.62 80 CYS A CA 1
ATOM 627 C C . CYS A 1 80 ? -10.352 -15.771 -9.004 1.00 90.62 80 CYS A C 1
ATOM 629 O O . CYS A 1 80 ? -10.098 -15.095 -9.999 1.00 90.62 80 CYS A O 1
ATOM 631 N N . ILE A 1 81 ? -11.087 -16.886 -9.069 1.00 95.62 81 ILE A N 1
ATOM 632 C CA . ILE A 1 81 ? -11.631 -17.412 -10.331 1.00 95.62 81 ILE A CA 1
ATOM 633 C C . ILE A 1 81 ? -12.601 -16.403 -10.953 1.00 95.62 81 ILE A C 1
ATOM 635 O O . ILE A 1 81 ? -12.484 -16.079 -12.137 1.00 95.62 81 ILE A O 1
ATOM 639 N N . LEU A 1 82 ? -13.540 -15.875 -10.164 1.00 95.75 82 LEU A N 1
ATOM 640 C CA . LEU A 1 82 ? -14.514 -14.888 -10.631 1.00 95.75 82 LEU A CA 1
ATOM 641 C C . LEU A 1 82 ? -13.830 -13.589 -11.062 1.00 95.75 82 LEU A C 1
ATOM 643 O O . LEU A 1 82 ? -14.089 -13.096 -12.158 1.00 95.75 82 LEU A O 1
ATOM 647 N N . ALA A 1 83 ? -12.917 -13.063 -10.244 1.00 90.06 83 ALA A N 1
ATOM 648 C CA . ALA A 1 83 ? -12.177 -11.846 -10.549 1.00 90.06 83 ALA A CA 1
ATOM 649 C C . ALA A 1 83 ? -11.350 -11.993 -11.829 1.00 90.06 83 ALA A C 1
ATOM 651 O O . ALA A 1 83 ? -11.343 -11.071 -12.645 1.00 90.06 83 ALA A O 1
ATOM 652 N N . TYR A 1 84 ? -10.699 -13.142 -12.034 1.00 90.25 84 TYR A N 1
ATOM 653 C CA . TYR A 1 84 ? -9.920 -13.414 -13.239 1.00 90.25 84 TYR A CA 1
ATOM 654 C C . TYR A 1 84 ? -10.806 -13.425 -14.486 1.00 90.25 84 TYR A C 1
ATOM 656 O O . TYR A 1 84 ? -10.531 -12.701 -15.440 1.00 90.25 84 TYR A O 1
ATOM 664 N N . ASN A 1 85 ? -11.911 -14.176 -14.458 1.00 93.56 85 ASN A N 1
ATOM 665 C CA . ASN A 1 85 ? -12.832 -14.259 -15.592 1.00 93.56 85 ASN A CA 1
ATOM 666 C C . ASN A 1 85 ? -13.457 -12.900 -15.931 1.00 93.56 85 ASN A C 1
ATOM 668 O O . ASN A 1 85 ? -13.519 -12.521 -17.100 1.00 93.56 85 ASN A O 1
ATOM 672 N N . LEU A 1 86 ? -13.884 -12.142 -14.917 1.00 91.88 86 LEU A N 1
ATOM 673 C CA . LEU A 1 86 ? -14.496 -10.830 -15.116 1.00 91.88 86 LEU A CA 1
ATOM 674 C C . LEU A 1 86 ? -13.494 -9.799 -15.641 1.00 91.88 86 LEU A C 1
ATOM 676 O O . LEU A 1 86 ? -13.815 -9.077 -16.586 1.00 91.88 86 LEU A O 1
ATOM 680 N N . ASN A 1 87 ? -12.284 -9.735 -15.076 1.00 87.00 87 ASN A N 1
ATOM 681 C CA . ASN A 1 87 ? -11.263 -8.795 -15.544 1.00 87.00 87 ASN A CA 1
ATOM 682 C C . ASN A 1 87 ? -10.801 -9.142 -16.955 1.00 87.00 87 ASN A C 1
ATOM 684 O O . ASN A 1 87 ? -10.784 -8.270 -17.820 1.00 87.00 87 ASN A O 1
ATOM 688 N N . LEU A 1 88 ? -10.483 -10.412 -17.211 1.00 88.94 88 LEU A N 1
ATOM 689 C CA . LEU A 1 88 ? -9.992 -10.844 -18.512 1.00 88.94 88 LEU A CA 1
ATOM 690 C C . LEU A 1 88 ? -11.065 -10.671 -19.595 1.00 88.94 88 LEU A C 1
ATOM 692 O O . LEU A 1 88 ? -10.791 -10.096 -20.647 1.00 88.94 88 LEU A O 1
ATOM 696 N N . GLY A 1 89 ? -12.307 -11.075 -19.313 1.00 91.44 89 GLY A N 1
ATOM 697 C CA . GLY A 1 89 ? -13.436 -10.858 -20.217 1.00 91.44 89 GLY A CA 1
ATOM 698 C C . GLY A 1 89 ? -13.674 -9.374 -20.506 1.00 91.44 89 GLY A C 1
ATOM 699 O O . GLY A 1 89 ? -13.894 -8.992 -21.656 1.00 91.44 89 GLY A O 1
ATOM 700 N N . SER A 1 90 ? -13.557 -8.516 -19.491 1.00 86.44 90 SER A N 1
ATOM 701 C CA . SER A 1 90 ? -13.693 -7.068 -19.677 1.00 86.44 90 SER A CA 1
ATOM 702 C C . SER A 1 90 ? -12.534 -6.476 -20.484 1.00 86.44 90 SER A C 1
ATOM 704 O O . SER A 1 90 ? -12.761 -5.609 -21.326 1.00 86.44 90 SER A O 1
ATOM 706 N N . TYR A 1 91 ? -11.306 -6.968 -20.298 1.00 86.12 91 TYR A N 1
ATOM 707 C CA . TYR A 1 91 ? -10.141 -6.548 -21.080 1.00 86.12 91 TYR A CA 1
ATOM 708 C C . TYR A 1 91 ? -10.250 -6.926 -22.551 1.00 86.12 91 TYR A C 1
ATOM 710 O O . TYR A 1 91 ? -9.933 -6.094 -23.399 1.00 86.12 91 TYR A O 1
ATOM 718 N N . TYR A 1 92 ? -10.730 -8.129 -22.866 1.00 89.06 92 TYR A N 1
ATOM 719 C CA . TYR A 1 92 ? -10.943 -8.531 -24.257 1.00 89.06 92 TYR A CA 1
ATOM 720 C C . TYR A 1 92 ? -12.107 -7.785 -24.912 1.00 89.06 92 TYR A C 1
ATOM 722 O O . TYR A 1 92 ? -12.040 -7.482 -26.099 1.00 89.06 92 TYR A O 1
ATOM 730 N N . ARG A 1 93 ? -13.164 -7.463 -24.157 1.00 89.31 93 ARG A N 1
ATOM 731 C CA . ARG A 1 93 ? -14.356 -6.805 -24.709 1.00 89.31 93 ARG A CA 1
ATOM 732 C C . ARG A 1 93 ? -14.186 -5.301 -24.919 1.00 89.31 93 ARG A C 1
ATOM 734 O O . ARG A 1 93 ? -14.687 -4.773 -25.905 1.00 89.31 93 ARG A O 1
ATOM 741 N N . TYR A 1 94 ? -13.525 -4.617 -23.989 1.00 85.44 94 TYR A N 1
ATOM 742 C CA . TYR A 1 94 ? -13.446 -3.151 -23.967 1.00 85.44 94 TYR A CA 1
ATOM 743 C C . TYR A 1 94 ? -12.024 -2.610 -24.162 1.00 85.44 94 TYR A C 1
ATOM 745 O O . TYR A 1 94 ? -11.842 -1.405 -24.318 1.00 85.44 94 TYR A O 1
ATOM 753 N N . GLY A 1 95 ? -11.016 -3.484 -24.163 1.00 82.94 95 GLY A N 1
ATOM 754 C CA . GLY A 1 95 ? -9.609 -3.108 -24.231 1.00 82.94 95 GLY A CA 1
ATOM 755 C C . GLY A 1 95 ? -9.043 -2.726 -22.862 1.00 82.94 95 GLY A C 1
ATOM 756 O O . GLY A 1 95 ? -9.537 -1.829 -22.176 1.00 82.94 95 GLY A O 1
ATOM 757 N N . ALA A 1 96 ? -7.939 -3.369 -22.478 1.00 75.06 96 ALA A N 1
ATOM 758 C CA . ALA A 1 96 ? -7.253 -3.103 -21.210 1.00 75.06 96 ALA A CA 1
ATOM 759 C C . ALA A 1 96 ? -6.734 -1.655 -21.084 1.00 75.06 96 ALA A C 1
ATOM 761 O O . ALA A 1 96 ? -6.628 -1.129 -19.976 1.00 75.06 96 ALA A O 1
ATOM 762 N N . LEU A 1 97 ? -6.444 -0.991 -22.213 1.00 75.19 97 LEU A N 1
ATOM 763 C CA . LEU A 1 97 ? -5.981 0.401 -22.227 1.00 75.19 97 LEU A CA 1
ATOM 764 C C . LEU A 1 97 ? -7.064 1.378 -21.748 1.00 75.19 97 LEU A C 1
ATOM 766 O O . LEU A 1 97 ? -6.738 2.321 -21.028 1.00 75.19 97 LEU A O 1
ATOM 770 N N . VAL A 1 98 ? -8.328 1.119 -22.102 1.00 76.25 98 VAL A N 1
ATOM 771 C CA . VAL A 1 98 ? -9.449 2.038 -21.851 1.00 76.25 98 VAL A CA 1
ATOM 772 C C . VAL A 1 98 ? -10.078 1.812 -20.475 1.00 76.25 98 VAL A C 1
ATOM 774 O O . VAL A 1 98 ? -10.441 2.750 -19.767 1.00 76.25 98 VAL A O 1
ATOM 777 N N . LEU A 1 99 ? -10.169 0.549 -20.052 1.00 73.81 99 LEU A N 1
ATOM 778 C CA . LEU A 1 99 ? -10.964 0.150 -18.889 1.00 73.81 99 LEU A CA 1
ATOM 779 C C . LEU A 1 99 ? -10.421 0.657 -17.539 1.00 73.81 99 LEU A C 1
ATOM 781 O O . LEU A 1 99 ? -11.162 0.748 -16.568 1.00 73.81 99 LEU A O 1
ATOM 785 N N . HIS A 1 100 ? -9.132 0.991 -17.462 1.00 68.56 100 HIS A N 1
ATOM 786 C CA . HIS A 1 100 ? -8.473 1.450 -16.231 1.00 68.56 100 HIS A CA 1
ATOM 787 C C . HIS A 1 100 ? -8.295 2.977 -16.163 1.00 68.56 100 HIS A C 1
ATOM 789 O O . HIS A 1 100 ? -7.353 3.477 -15.541 1.00 68.56 100 HIS A O 1
ATOM 795 N N . GLY A 1 101 ? -9.181 3.727 -16.826 1.00 68.00 101 GLY A N 1
ATOM 796 C CA . GLY A 1 101 ? -9.172 5.194 -16.825 1.00 68.00 101 GLY A CA 1
ATOM 797 C C . GLY A 1 101 ? -8.100 5.819 -17.721 1.00 68.00 101 GLY A C 1
ATOM 798 O O . GLY A 1 101 ? -7.878 7.026 -17.663 1.00 68.00 101 GLY A O 1
ATOM 799 N N . GLY A 1 102 ? -7.431 5.012 -18.545 1.00 62.50 102 GLY A N 1
ATOM 800 C CA . GLY A 1 102 ? -6.614 5.504 -19.644 1.00 62.50 102 GLY A CA 1
ATOM 801 C C . GLY A 1 102 ? -7.501 5.773 -20.842 1.00 62.50 102 GLY A C 1
ATOM 802 O O . GLY A 1 102 ? -8.409 5.006 -21.110 1.00 62.50 102 GLY A O 1
ATOM 803 N N . THR A 1 103 ? -7.276 6.853 -21.574 1.00 71.69 103 THR A N 1
ATOM 804 C CA . THR A 1 103 ? -7.886 7.007 -22.898 1.00 71.69 103 THR A CA 1
ATOM 805 C C . THR A 1 103 ? -7.041 6.224 -23.903 1.00 71.69 103 THR A C 1
ATOM 807 O O . THR A 1 103 ? -7.231 5.029 -24.094 1.00 71.69 103 THR A O 1
ATOM 810 N N . THR A 1 104 ? -6.029 6.867 -24.479 1.00 72.31 104 THR A N 1
ATOM 811 C CA . THR A 1 104 ? -5.113 6.284 -25.470 1.00 72.31 104 THR A CA 1
ATOM 812 C C . THR A 1 104 ? -3.807 5.772 -24.863 1.00 72.31 104 THR A C 1
ATOM 814 O O . THR A 1 104 ? -3.158 4.913 -25.447 1.00 72.31 104 THR A O 1
ATOM 817 N N . ASN A 1 105 ? -3.430 6.258 -23.677 1.00 68.19 105 ASN A N 1
ATOM 818 C CA . ASN A 1 105 ? -2.125 5.985 -23.055 1.00 68.19 105 ASN A CA 1
ATOM 819 C C . ASN A 1 105 ? -2.144 4.844 -22.023 1.00 68.19 105 ASN A C 1
ATOM 821 O O . ASN A 1 105 ? -1.149 4.615 -21.337 1.00 68.19 105 ASN A O 1
ATOM 825 N N . GLY A 1 106 ? -3.271 4.141 -21.895 1.00 73.50 106 GLY A N 1
ATOM 826 C CA . GLY A 1 106 ? -3.450 3.103 -20.887 1.00 73.50 106 GLY A CA 1
ATOM 827 C C . GLY A 1 106 ? -3.739 3.651 -19.489 1.00 73.50 106 GLY A C 1
ATOM 828 O O . GLY A 1 106 ? -3.389 4.781 -19.138 1.00 73.50 106 GLY A O 1
ATOM 829 N N . GLY A 1 107 ? -4.462 2.854 -18.705 1.00 75.44 107 GLY A N 1
ATOM 830 C CA . GLY A 1 107 ? -4.795 3.190 -17.327 1.00 75.44 107 GLY A CA 1
ATOM 831 C C . GLY A 1 107 ? -3.604 3.090 -16.378 1.00 75.44 107 GLY A C 1
ATOM 832 O O . GLY A 1 107 ? -2.468 2.842 -16.780 1.00 75.44 107 GLY A O 1
ATOM 833 N N . TYR A 1 108 ? -3.883 3.240 -15.087 1.00 73.81 108 TYR A N 1
ATOM 834 C CA . TYR A 1 108 ? -2.866 3.261 -14.032 1.00 73.81 108 TYR A CA 1
ATOM 835 C C . TYR A 1 108 ? -1.871 2.084 -14.099 1.00 73.81 108 TYR A C 1
ATOM 837 O O . TYR A 1 108 ? -0.663 2.300 -14.138 1.00 73.81 108 TYR A O 1
ATOM 845 N N . ASN A 1 109 ? -2.371 0.850 -14.230 1.00 73.88 109 ASN A N 1
ATOM 846 C CA . ASN A 1 109 ? -1.535 -0.357 -14.292 1.00 73.88 109 ASN A CA 1
ATOM 847 C C . ASN A 1 109 ? -0.598 -0.375 -15.509 1.00 73.88 109 ASN A C 1
ATOM 849 O O . ASN A 1 109 ? 0.552 -0.795 -15.407 1.00 73.88 109 ASN A O 1
ATOM 853 N N . VAL A 1 110 ? -1.073 0.120 -16.656 1.00 77.75 110 VAL A N 1
ATOM 854 C CA . VAL A 1 110 ? -0.270 0.210 -17.883 1.00 77.75 110 VAL A CA 1
ATOM 855 C C . VAL A 1 110 ? 0.827 1.252 -17.705 1.00 77.75 110 VAL A C 1
ATOM 857 O O . VAL A 1 110 ? 1.982 0.995 -18.029 1.00 77.75 110 VAL A O 1
ATOM 860 N N . ARG A 1 111 ? 0.492 2.410 -17.127 1.00 78.50 111 ARG A N 1
ATOM 861 C CA . ARG A 1 111 ? 1.461 3.479 -16.875 1.00 78.50 111 ARG A CA 1
ATOM 862 C C . ARG A 1 111 ? 2.543 3.055 -15.883 1.00 78.50 111 ARG A C 1
ATOM 864 O O . ARG A 1 111 ? 3.708 3.368 -16.110 1.00 78.50 111 ARG A O 1
ATOM 871 N N . ASN A 1 112 ? 2.185 2.298 -14.847 1.00 76.62 112 ASN A N 1
ATOM 872 C CA . ASN A 1 112 ? 3.151 1.728 -13.908 1.00 76.62 112 ASN A CA 1
ATOM 873 C C . ASN A 1 112 ? 4.075 0.718 -14.594 1.00 76.62 112 ASN A C 1
ATOM 875 O O . ASN A 1 112 ? 5.288 0.798 -14.429 1.00 76.62 112 ASN A O 1
ATOM 879 N N . ALA A 1 113 ? 3.529 -0.184 -15.417 1.00 77.44 113 ALA A N 1
ATOM 880 C CA . ALA A 1 113 ? 4.332 -1.147 -16.169 1.00 77.44 113 ALA A CA 1
ATOM 881 C C . ALA A 1 113 ? 5.317 -0.452 -17.128 1.00 77.44 113 ALA A C 1
ATOM 883 O O . ALA A 1 113 ? 6.491 -0.817 -17.178 1.00 77.44 113 ALA A O 1
ATOM 884 N N . VAL A 1 114 ? 4.869 0.590 -17.838 1.00 81.00 114 VAL A N 1
ATOM 885 C CA . VAL A 1 114 ? 5.722 1.398 -18.725 1.00 81.00 114 VAL A CA 1
ATOM 886 C C . VAL A 1 114 ? 6.795 2.151 -17.937 1.00 81.00 114 VAL A C 1
ATOM 888 O O . VAL A 1 114 ? 7.951 2.169 -18.361 1.00 81.00 114 VAL A O 1
ATOM 891 N N . SER A 1 115 ? 6.449 2.741 -16.787 1.00 79.69 115 SER A N 1
ATOM 892 C CA . SER A 1 115 ? 7.419 3.403 -15.903 1.00 79.69 115 SER A CA 1
ATOM 893 C C . SER A 1 115 ? 8.482 2.412 -15.432 1.00 79.69 115 SER A C 1
ATOM 895 O O . SER A 1 115 ? 9.670 2.660 -15.602 1.00 79.69 115 SER A O 1
ATOM 897 N N . ASN A 1 116 ? 8.063 1.238 -14.954 1.00 78.12 116 ASN A N 1
ATOM 898 C CA . ASN A 1 116 ? 8.968 0.187 -14.493 1.00 78.12 116 ASN A CA 1
ATOM 899 C C . ASN A 1 116 ? 9.889 -0.320 -15.593 1.00 78.12 116 ASN A C 1
ATOM 901 O O . ASN A 1 116 ? 11.082 -0.516 -15.352 1.00 78.12 116 ASN A O 1
ATOM 905 N N . TRP A 1 117 ? 9.367 -0.505 -16.804 1.00 79.12 117 TRP A N 1
ATOM 906 C CA . TRP A 1 117 ? 10.176 -0.857 -17.964 1.00 79.12 117 TRP A CA 1
ATOM 907 C C . TRP A 1 117 ? 11.207 0.230 -18.285 1.00 79.12 117 TRP A C 1
ATOM 909 O O . TRP A 1 117 ? 12.392 -0.065 -18.447 1.00 79.12 117 TRP A O 1
ATOM 919 N N . THR A 1 118 ? 10.772 1.489 -18.327 1.00 83.69 118 THR A N 1
ATOM 920 C CA . THR A 1 118 ? 11.630 2.637 -18.648 1.00 83.69 118 THR A CA 1
ATOM 921 C C . THR A 1 118 ? 12.756 2.775 -17.626 1.00 83.69 118 THR A C 1
ATOM 923 O O . THR A 1 118 ? 13.924 2.846 -18.014 1.00 83.69 118 THR A O 1
ATOM 926 N N . ASP A 1 119 ? 12.437 2.688 -16.335 1.00 77.94 119 ASP A N 1
ATOM 927 C CA . ASP A 1 119 ? 13.419 2.724 -15.251 1.00 77.94 119 ASP A CA 1
ATOM 928 C C . ASP A 1 119 ? 14.422 1.575 -15.380 1.00 77.94 119 ASP A C 1
ATOM 930 O O . ASP A 1 119 ? 15.631 1.786 -15.346 1.00 77.94 119 ASP A O 1
ATOM 934 N N . SER A 1 120 ? 13.937 0.353 -15.603 1.00 76.44 120 SER A N 1
ATOM 935 C CA . SER A 1 120 ? 14.793 -0.836 -15.715 1.00 76.44 120 SER A CA 1
ATOM 936 C C . SER A 1 120 ? 15.713 -0.778 -16.933 1.00 76.44 120 SER A C 1
ATOM 938 O O . SER A 1 120 ? 16.894 -1.109 -16.838 1.00 76.44 120 SER A O 1
ATOM 940 N N . SER A 1 121 ? 15.195 -0.315 -18.073 1.00 78.88 121 SER A N 1
ATOM 941 C CA . SER A 1 121 ? 15.973 -0.140 -19.304 1.00 78.88 121 SER A CA 1
ATOM 942 C C . SER A 1 121 ? 17.043 0.948 -19.155 1.00 78.88 121 SER A C 1
ATOM 944 O O . SER A 1 121 ? 18.186 0.758 -19.572 1.00 78.88 121 SER A O 1
ATOM 946 N N . THR A 1 122 ? 16.722 2.046 -18.466 1.00 79.06 122 THR A N 1
ATOM 947 C CA . THR A 1 122 ? 17.678 3.115 -18.144 1.00 79.06 122 THR A CA 1
ATOM 948 C C . THR A 1 122 ? 18.782 2.595 -17.229 1.00 79.06 122 THR A C 1
ATOM 950 O O . THR A 1 122 ? 19.962 2.816 -17.491 1.00 79.06 122 THR A O 1
ATOM 953 N N . MET A 1 123 ? 18.419 1.828 -16.200 1.00 74.50 123 MET A N 1
ATOM 954 C CA . MET A 1 123 ? 19.370 1.201 -15.281 1.00 74.50 123 MET A CA 1
ATOM 955 C C . MET A 1 123 ? 20.276 0.176 -15.963 1.00 74.50 123 MET A C 1
ATOM 957 O O . MET A 1 123 ? 21.418 0.008 -15.543 1.00 74.50 123 MET A O 1
ATOM 961 N N . MET A 1 124 ? 19.797 -0.504 -17.006 1.00 73.38 124 MET A N 1
ATOM 962 C CA . MET A 1 124 ? 20.615 -1.425 -17.798 1.00 73.38 124 MET A CA 1
ATOM 963 C C . MET A 1 124 ? 21.703 -0.697 -18.581 1.00 73.38 124 MET A C 1
ATOM 965 O O . MET A 1 124 ? 22.825 -1.192 -18.652 1.00 73.38 124 MET A O 1
ATOM 969 N N . ASN A 1 125 ? 21.384 0.478 -19.121 1.00 72.56 125 ASN A N 1
ATOM 970 C CA . ASN A 1 125 ? 22.302 1.239 -19.963 1.00 72.56 125 ASN A CA 1
ATOM 971 C C . ASN A 1 125 ? 23.263 2.122 -19.153 1.00 72.56 125 ASN A C 1
ATOM 973 O O . ASN A 1 125 ? 24.448 2.183 -19.464 1.00 72.56 125 ASN A O 1
ATOM 977 N N . ALA A 1 126 ? 22.767 2.806 -18.120 1.00 70.06 126 ALA A N 1
ATOM 978 C CA . ALA A 1 126 ? 23.541 3.783 -17.351 1.00 70.06 126 ALA A CA 1
ATOM 979 C C . ALA A 1 126 ? 24.055 3.244 -16.003 1.00 70.06 126 ALA A C 1
ATOM 981 O O . ALA A 1 126 ? 24.932 3.851 -15.388 1.00 70.06 126 ALA A O 1
ATOM 982 N N . GLY A 1 127 ? 23.515 2.115 -15.526 1.00 65.12 127 GLY A N 1
ATOM 983 C CA . GLY A 1 127 ? 23.601 1.739 -14.115 1.00 65.12 127 GLY A CA 1
ATOM 984 C C .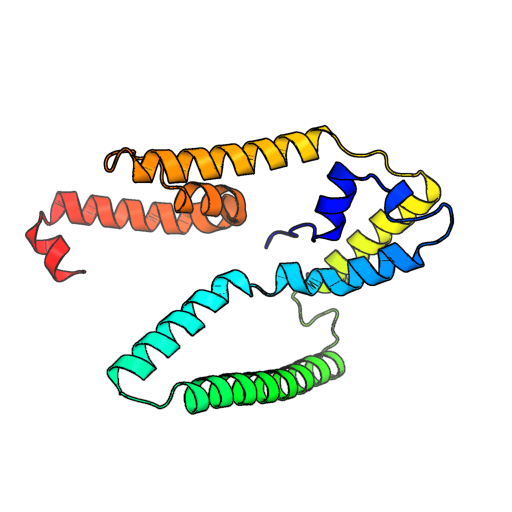 GLY A 1 127 ? 22.785 2.692 -13.232 1.00 65.12 127 GLY A C 1
ATOM 985 O O . GLY A 1 127 ? 22.563 3.850 -13.574 1.00 65.12 127 GLY A O 1
ATOM 986 N N . ALA A 1 128 ? 22.331 2.228 -12.068 1.00 66.56 128 ALA A N 1
ATOM 987 C CA . ALA A 1 128 ? 21.830 3.125 -11.030 1.00 66.56 128 ALA A CA 1
ATOM 988 C C . ALA A 1 128 ? 22.567 2.871 -9.720 1.00 66.56 128 ALA A C 1
ATOM 990 O O . ALA A 1 128 ? 22.544 1.770 -9.156 1.00 66.56 128 ALA A O 1
ATOM 991 N N . LEU A 1 129 ? 23.239 3.918 -9.244 1.00 63.22 129 LEU A N 1
ATOM 992 C CA . LEU A 1 129 ? 23.816 3.926 -7.910 1.00 63.22 129 LEU A CA 1
ATOM 993 C C . LEU A 1 129 ? 22.693 3.920 -6.858 1.00 63.22 129 LEU A C 1
ATOM 995 O O . LEU A 1 129 ? 21.617 4.458 -7.125 1.00 63.22 129 LEU A O 1
ATOM 999 N N . PRO A 1 130 ? 22.929 3.330 -5.671 1.00 67.62 130 PRO A N 1
ATOM 1000 C CA . PRO A 1 130 ? 21.993 3.435 -4.560 1.00 67.62 130 PRO A CA 1
ATOM 1001 C C . PRO A 1 130 ? 21.705 4.903 -4.234 1.00 67.62 130 PRO A C 1
ATOM 1003 O O . PRO A 1 130 ? 22.621 5.711 -4.049 1.00 67.62 130 PRO A O 1
ATOM 1006 N N . SER A 1 131 ? 20.431 5.250 -4.132 1.00 73.56 131 SER A N 1
ATOM 1007 C CA . SER A 1 131 ? 19.976 6.572 -3.725 1.00 73.56 131 SER A CA 1
ATOM 1008 C C . SER A 1 131 ? 19.941 6.669 -2.199 1.00 73.56 131 SER A C 1
ATOM 1010 O O . SER A 1 131 ? 18.920 6.489 -1.536 1.00 73.56 131 SER A O 1
ATOM 1012 N N . LEU A 1 132 ? 21.097 6.995 -1.619 1.00 75.38 132 LEU A N 1
ATOM 1013 C CA . LEU A 1 132 ? 21.261 7.072 -0.163 1.00 75.38 132 LEU A CA 1
ATOM 1014 C C . LEU A 1 132 ? 20.263 8.037 0.499 1.00 75.38 132 LEU A C 1
ATOM 1016 O O . LEU A 1 132 ? 19.749 7.740 1.572 1.00 75.38 132 LEU A 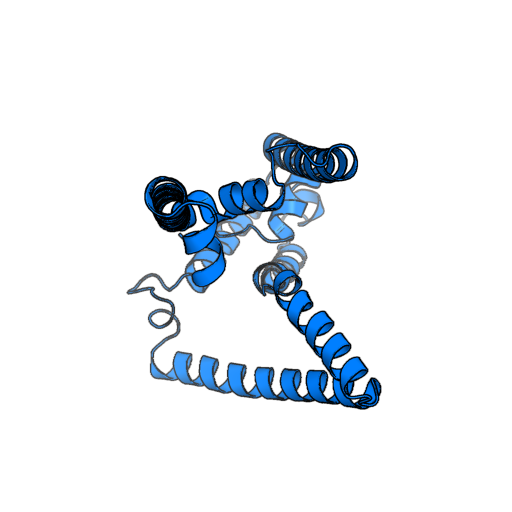O 1
ATOM 1020 N N . HIS A 1 133 ? 19.933 9.153 -0.158 1.00 83.12 133 HIS A N 1
ATOM 1021 C CA . HIS A 1 133 ? 18.953 10.130 0.331 1.00 83.12 133 HIS A CA 1
ATOM 1022 C C . HIS A 1 133 ? 17.565 9.513 0.566 1.00 83.12 133 HIS A C 1
ATOM 1024 O O . HIS A 1 133 ? 16.936 9.774 1.591 1.00 83.12 133 HIS A O 1
ATOM 1030 N N . GLU A 1 134 ? 17.107 8.668 -0.358 1.00 81.38 134 GLU A N 1
ATOM 1031 C CA . GLU A 1 134 ? 15.808 7.994 -0.280 1.00 81.38 134 GLU A CA 1
ATOM 1032 C C . GLU A 1 134 ? 15.833 6.899 0.793 1.00 81.38 134 GLU A C 1
ATOM 1034 O O . GLU A 1 134 ? 14.898 6.788 1.588 1.00 81.38 134 GLU A O 1
ATOM 1039 N N . GLY A 1 135 ? 16.951 6.172 0.906 1.00 82.75 135 GLY A N 1
ATOM 1040 C CA . GLY A 1 135 ? 17.189 5.228 2.000 1.00 82.75 135 GLY A CA 1
ATOM 1041 C C . GLY A 1 135 ? 17.149 5.893 3.384 1.00 82.75 135 GLY A C 1
ATOM 1042 O O . GLY A 1 135 ? 16.461 5.406 4.284 1.00 82.75 135 GLY A O 1
ATOM 1043 N N . TYR A 1 136 ? 17.821 7.037 3.558 1.00 86.94 136 TYR A N 1
ATOM 1044 C CA . TYR A 1 136 ? 17.803 7.796 4.816 1.00 86.94 136 TYR A CA 1
ATOM 1045 C C . TYR A 1 136 ? 16.413 8.336 5.148 1.00 86.94 136 TYR A C 1
ATOM 1047 O O . TYR A 1 136 ? 15.986 8.238 6.299 1.00 86.94 136 TYR A O 1
ATOM 1055 N N . ALA A 1 137 ? 15.685 8.861 4.158 1.00 86.38 137 ALA A N 1
ATOM 1056 C CA . ALA A 1 137 ? 14.313 9.320 4.349 1.00 86.38 137 ALA A CA 1
ATOM 1057 C C . ALA A 1 137 ? 13.392 8.175 4.799 1.00 86.38 137 ALA A C 1
ATOM 1059 O O . ALA A 1 137 ? 12.576 8.353 5.707 1.00 86.38 137 ALA A O 1
ATOM 1060 N N . MET A 1 138 ? 13.564 6.979 4.227 1.00 84.38 138 MET A N 1
ATOM 1061 C CA . MET A 1 138 ? 12.788 5.800 4.608 1.00 84.38 138 MET A CA 1
ATOM 1062 C C . MET A 1 138 ? 13.082 5.364 6.048 1.00 84.38 138 MET A C 1
ATOM 1064 O O . MET A 1 138 ? 12.153 5.157 6.831 1.00 84.38 138 MET A O 1
ATOM 1068 N N . ILE A 1 139 ? 14.363 5.288 6.432 1.00 88.75 139 ILE A N 1
ATOM 1069 C CA . ILE A 1 139 ? 14.769 4.975 7.812 1.00 88.75 139 ILE A CA 1
ATOM 1070 C C . ILE A 1 139 ? 14.211 6.020 8.784 1.00 88.75 139 ILE A C 1
ATOM 1072 O O . ILE A 1 139 ? 13.652 5.658 9.819 1.00 88.75 139 ILE A O 1
ATOM 1076 N N . ALA A 1 140 ? 14.307 7.308 8.449 1.00 90.81 140 ALA A N 1
ATOM 1077 C CA . ALA A 1 140 ? 13.764 8.383 9.272 1.00 90.81 140 ALA A CA 1
ATOM 1078 C C . ALA A 1 140 ? 12.244 8.244 9.465 1.00 90.81 140 ALA A C 1
ATOM 1080 O O . ALA A 1 140 ? 11.759 8.388 10.586 1.00 90.81 1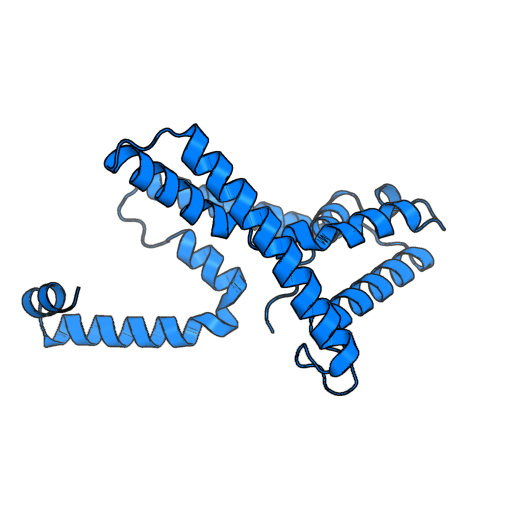40 ALA A O 1
ATOM 1081 N N . GLY A 1 141 ? 11.498 7.896 8.411 1.00 87.38 141 GLY A N 1
ATOM 1082 C CA . GLY A 1 141 ? 10.057 7.638 8.488 1.00 87.38 141 GLY A CA 1
ATOM 1083 C C . GLY A 1 141 ? 9.702 6.450 9.390 1.00 87.38 141 GLY A C 1
ATOM 1084 O O . GLY A 1 141 ? 8.773 6.540 10.199 1.00 87.38 141 GLY A O 1
ATOM 1085 N N . VAL A 1 142 ? 10.472 5.357 9.313 1.00 87.81 142 VAL A N 1
ATOM 1086 C CA . VAL A 1 142 ? 10.318 4.188 10.199 1.00 87.81 142 VAL A CA 1
ATOM 1087 C C . VAL A 1 142 ? 10.582 4.575 11.653 1.00 87.81 142 VAL A C 1
ATOM 1089 O O . VAL A 1 142 ? 9.743 4.320 12.519 1.00 87.81 142 VAL A O 1
ATOM 1092 N N . LEU A 1 143 ? 11.709 5.236 11.926 1.00 93.25 143 LEU A N 1
ATOM 1093 C CA . LEU A 1 143 ? 12.080 5.665 13.274 1.00 93.25 143 LEU A CA 1
ATOM 1094 C C . LEU A 1 143 ? 11.063 6.644 13.861 1.00 93.25 143 LEU A C 1
ATOM 1096 O O . LEU A 1 143 ? 10.690 6.511 15.026 1.0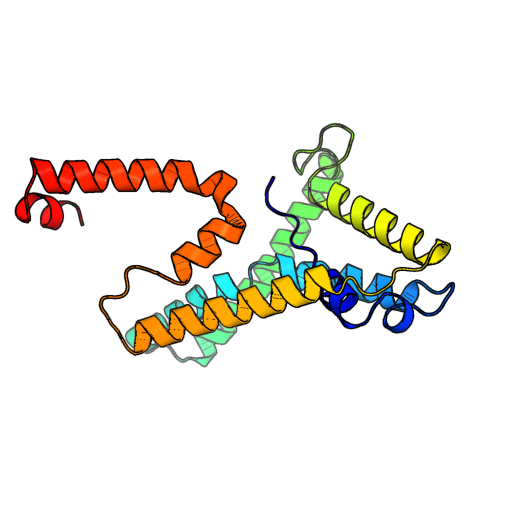0 93.25 143 LEU A O 1
ATOM 1100 N N . LEU A 1 144 ? 10.563 7.586 13.059 1.00 91.38 144 LEU A N 1
ATOM 1101 C CA . LEU A 1 144 ? 9.549 8.533 13.507 1.00 91.38 144 LEU A CA 1
ATOM 1102 C C . LEU A 1 144 ? 8.225 7.829 13.813 1.00 91.38 144 LEU A C 1
ATOM 1104 O O . LEU A 1 144 ? 7.609 8.111 14.838 1.00 91.38 144 LEU A O 1
ATOM 1108 N N . THR A 1 145 ? 7.814 6.866 12.987 1.00 89.12 145 THR A N 1
ATOM 1109 C CA . THR A 1 145 ? 6.594 6.082 13.232 1.00 89.12 145 THR A CA 1
ATOM 1110 C C . THR A 1 145 ? 6.712 5.255 14.513 1.00 89.12 145 THR A C 1
ATOM 1112 O O . THR A 1 145 ? 5.810 5.301 15.350 1.00 89.12 145 THR A O 1
ATOM 1115 N N . ILE A 1 146 ? 7.835 4.557 14.715 1.00 90.88 146 ILE A N 1
ATOM 1116 C CA . ILE A 1 146 ? 8.116 3.819 15.958 1.00 90.88 146 ILE A CA 1
ATOM 1117 C C . ILE A 1 146 ? 8.115 4.776 17.154 1.00 90.88 146 ILE A C 1
ATOM 1119 O O . ILE A 1 146 ? 7.491 4.483 18.173 1.00 90.88 146 ILE A O 1
ATOM 1123 N N . GLY A 1 147 ? 8.744 5.944 17.014 1.00 91.81 147 GLY A N 1
ATOM 1124 C CA . GLY A 1 147 ? 8.756 6.990 18.032 1.00 91.81 147 GLY A CA 1
ATOM 1125 C C . GLY A 1 147 ? 7.353 7.471 18.399 1.00 91.81 147 GLY A C 1
ATOM 1126 O O . GLY A 1 147 ? 7.037 7.574 19.581 1.00 91.81 147 GLY A O 1
ATOM 1127 N N . LEU A 1 148 ? 6.476 7.694 17.416 1.00 89.50 148 LEU A N 1
ATOM 1128 C CA . LEU A 1 148 ? 5.079 8.076 17.643 1.00 89.50 148 LEU A CA 1
ATOM 1129 C C . LEU A 1 148 ? 4.278 6.973 18.343 1.00 89.50 148 LEU A C 1
ATOM 1131 O O . LEU A 1 148 ? 3.492 7.264 19.245 1.00 89.50 148 LEU A O 1
ATOM 1135 N N . VAL A 1 149 ? 4.475 5.710 17.955 1.00 88.75 149 VAL A N 1
ATOM 1136 C CA . VAL A 1 149 ? 3.822 4.564 18.605 1.00 88.75 149 VAL A CA 1
ATOM 1137 C C . VAL A 1 149 ? 4.283 4.441 20.059 1.00 88.75 149 VAL A C 1
ATOM 1139 O O . VAL A 1 149 ? 3.446 4.383 20.960 1.00 88.75 149 VAL A O 1
ATOM 1142 N N . ALA A 1 150 ? 5.594 4.490 20.306 1.00 90.25 150 ALA A N 1
ATOM 1143 C CA . ALA A 1 150 ? 6.169 4.410 21.646 1.00 90.25 150 ALA A CA 1
ATOM 1144 C C . ALA A 1 150 ? 5.752 5.599 22.528 1.00 90.25 150 ALA A C 1
ATOM 1146 O O . ALA A 1 150 ? 5.356 5.412 23.681 1.00 90.25 150 ALA A O 1
ATOM 1147 N N . ALA A 1 151 ? 5.764 6.818 21.981 1.00 88.88 151 ALA A N 1
ATOM 1148 C CA . ALA A 1 151 ? 5.299 8.013 22.676 1.00 88.88 151 ALA A CA 1
ATOM 1149 C C . ALA A 1 151 ? 3.826 7.883 23.073 1.00 88.88 151 ALA A C 1
ATOM 1151 O O . ALA A 1 151 ? 3.455 8.241 24.189 1.00 88.88 151 ALA A O 1
ATOM 1152 N N . ARG A 1 152 ? 2.993 7.313 22.199 1.00 84.69 152 ARG A N 1
ATOM 1153 C CA . ARG A 1 152 ? 1.575 7.096 22.486 1.00 84.69 152 ARG A CA 1
ATOM 1154 C C . ARG A 1 152 ? 1.332 6.000 23.522 1.00 84.69 152 ARG A C 1
ATOM 1156 O O . ARG A 1 152 ? 0.392 6.119 24.303 1.00 84.69 152 ARG A O 1
ATOM 1163 N N . TRP A 1 153 ? 2.173 4.966 23.563 1.00 82.88 153 TRP A N 1
ATOM 1164 C CA . TRP A 1 153 ? 2.142 3.955 24.625 1.00 82.88 153 TRP A CA 1
ATOM 1165 C C . TRP A 1 153 ? 2.557 4.533 25.980 1.00 82.88 153 TRP A C 1
ATOM 1167 O O . TRP A 1 153 ? 1.945 4.216 26.997 1.00 82.88 153 TRP A O 1
ATOM 1177 N N . ARG A 1 154 ? 3.572 5.407 26.011 1.00 85.62 154 ARG A N 1
ATOM 1178 C CA . ARG A 1 154 ? 4.092 5.983 27.260 1.00 85.62 154 ARG A CA 1
ATOM 1179 C C . ARG A 1 154 ? 3.271 7.163 27.782 1.00 85.62 154 ARG A C 1
ATOM 1181 O O . ARG A 1 154 ? 3.192 7.353 29.001 1.00 85.62 154 ARG A O 1
ATOM 1188 N N . TRP A 1 155 ? 2.683 7.947 26.880 1.00 84.62 155 TRP A N 1
ATOM 1189 C CA . TRP A 1 155 ? 1.947 9.173 27.172 1.00 84.62 155 TRP A CA 1
ATOM 1190 C C . TRP A 1 155 ? 0.616 9.208 26.410 1.00 84.62 155 TRP A C 1
ATOM 1192 O O . TRP A 1 155 ? 0.531 9.617 25.253 1.00 84.62 155 TRP A O 1
ATOM 1202 N N . LEU A 1 156 ? -0.466 8.878 27.117 1.00 74.44 156 LEU A N 1
ATOM 1203 C CA . LEU A 1 156 ? -1.838 8.867 26.586 1.00 74.44 156 LEU A CA 1
ATOM 1204 C C . LEU A 1 156 ? -2.335 10.234 26.066 1.00 74.44 156 LEU A C 1
ATOM 1206 O O . LEU A 1 156 ? -3.334 10.286 25.355 1.00 74.44 156 LEU A O 1
ATOM 1210 N N . ARG A 1 157 ? -1.665 11.342 26.421 1.00 80.38 157 ARG A N 1
ATOM 1211 C CA . ARG A 1 157 ? -2.061 12.719 26.061 1.00 80.38 157 ARG A CA 1
ATOM 1212 C C . ARG A 1 157 ? -1.298 13.310 24.873 1.00 80.38 157 ARG A C 1
ATOM 1214 O O . ARG A 1 157 ? -1.471 14.490 24.583 1.00 80.38 157 ARG A O 1
ATOM 1221 N N . VAL A 1 158 ? -0.442 12.540 24.202 1.00 77.94 158 VAL A N 1
ATOM 1222 C CA . VAL A 1 158 ? 0.290 13.049 23.033 1.00 77.94 158 VAL A CA 1
ATOM 1223 C C . VAL A 1 158 ? -0.701 13.296 21.886 1.00 77.94 158 VAL A C 1
ATOM 1225 O O . VAL A 1 158 ? -1.418 12.371 21.501 1.00 77.94 158 VAL A O 1
ATOM 1228 N N . PRO A 1 159 ? -0.764 14.521 21.323 1.00 77.44 159 PRO A N 1
ATOM 1229 C CA . PRO A 1 159 ? -1.704 14.847 20.248 1.00 77.44 159 PRO A CA 1
ATOM 1230 C C . PRO A 1 159 ? -1.317 14.194 18.913 1.00 77.44 159 PRO A C 1
ATOM 1232 O O . PRO A 1 159 ? -2.146 14.083 18.010 1.00 77.44 159 PRO A O 1
ATOM 1235 N N . PHE A 1 160 ? -0.065 13.750 18.779 1.00 79.38 160 PHE A N 1
ATOM 1236 C CA . PHE A 1 160 ? 0.447 13.117 17.572 1.00 79.38 160 PHE A CA 1
ATOM 1237 C C . PHE A 1 160 ? 0.005 11.657 17.489 1.00 79.38 160 PHE A C 1
ATOM 1239 O O . PHE A 1 160 ? 0.390 10.809 18.293 1.00 79.38 160 PHE A O 1
ATOM 1246 N N . ASN A 1 161 ? -0.820 11.369 16.485 1.00 80.19 161 ASN A N 1
ATOM 1247 C CA . ASN A 1 161 ? -1.346 10.040 16.233 1.00 80.19 161 ASN A CA 1
ATOM 1248 C C . ASN A 1 161 ? -0.592 9.396 15.052 1.00 80.19 161 ASN A C 1
ATOM 1250 O O . ASN A 1 161 ? -0.641 9.955 13.952 1.00 80.19 161 ASN A O 1
ATOM 1254 N N . PRO A 1 162 ? 0.039 8.217 15.232 1.00 83.25 162 PRO A N 1
ATOM 1255 C CA . PRO A 1 162 ? 0.749 7.526 14.154 1.00 83.25 162 PRO A CA 1
ATOM 1256 C C . PRO A 1 162 ? -0.146 7.230 12.942 1.00 83.25 162 PRO A C 1
ATOM 1258 O O . PRO A 1 162 ? 0.321 7.319 11.812 1.00 83.25 162 PRO A O 1
ATOM 1261 N N . ILE A 1 163 ? -1.446 6.973 13.145 1.00 80.94 163 ILE A N 1
ATOM 1262 C CA . ILE A 1 163 ? -2.378 6.711 12.037 1.00 80.94 163 ILE A CA 1
ATOM 1263 C C . ILE A 1 163 ? -2.592 7.955 11.169 1.00 80.94 163 ILE A C 1
ATOM 1265 O O . ILE A 1 163 ? -2.675 7.852 9.950 1.00 80.94 163 ILE A O 1
ATOM 1269 N N . GLY A 1 164 ? -2.639 9.137 11.793 1.00 78.69 164 GLY A N 1
ATOM 1270 C CA . GLY A 1 164 ? -2.806 10.405 11.087 1.00 78.69 164 GLY A CA 1
ATOM 1271 C C . GLY A 1 164 ? -1.546 10.777 10.315 1.00 78.69 164 GLY A C 1
ATOM 1272 O O . GLY A 1 164 ? -1.635 11.210 9.173 1.00 78.69 164 GLY A O 1
ATOM 1273 N N . TYR A 1 165 ? -0.374 10.536 10.910 1.00 82.44 165 TYR A N 1
ATOM 1274 C CA . TYR A 1 165 ? 0.911 10.736 10.244 1.00 82.44 165 TYR A CA 1
ATOM 1275 C C . TYR A 1 165 ? 1.022 9.899 8.959 1.00 82.44 165 TYR A C 1
ATOM 1277 O O . TYR A 1 165 ? 1.250 10.453 7.884 1.00 82.44 165 TYR A O 1
ATOM 1285 N N . VAL A 1 166 ? 0.767 8.588 9.050 1.00 77.56 166 VAL A N 1
ATOM 1286 C CA . VAL A 1 166 ? 0.835 7.681 7.892 1.00 77.56 166 VAL A CA 1
ATOM 1287 C C . VAL A 1 166 ? -0.225 8.034 6.843 1.00 77.56 166 VAL A C 1
ATOM 1289 O O . VAL A 1 166 ? 0.089 8.106 5.657 1.00 77.56 166 VAL A O 1
ATOM 1292 N N . ALA A 1 167 ? -1.464 8.322 7.258 1.00 75.44 167 ALA A N 1
ATOM 1293 C CA . ALA A 1 167 ? -2.538 8.688 6.332 1.00 75.44 167 ALA A CA 1
ATOM 1294 C C . ALA A 1 167 ? -2.241 9.987 5.562 1.00 75.44 167 ALA A C 1
ATOM 1296 O O . ALA A 1 167 ? -2.513 10.064 4.363 1.00 75.44 167 ALA A O 1
ATOM 1297 N N . CYS A 1 168 ? -1.655 10.991 6.221 1.00 77.25 168 CYS A N 1
ATOM 1298 C CA . CYS A 1 168 ? -1.288 12.255 5.583 1.00 77.25 168 CYS A CA 1
ATOM 1299 C C . CYS A 1 168 ? -0.112 12.110 4.612 1.00 77.25 168 CYS A C 1
ATOM 1301 O O . CYS A 1 168 ? -0.135 12.731 3.554 1.00 77.25 168 CYS A O 1
ATOM 1303 N N . ILE A 1 169 ? 0.891 11.289 4.929 1.00 75.94 169 ILE A N 1
ATOM 1304 C CA . ILE A 1 169 ? 2.015 11.054 4.009 1.00 75.94 169 ILE A CA 1
ATOM 1305 C C . ILE A 1 169 ? 1.558 10.276 2.778 1.00 75.94 169 ILE A C 1
ATOM 1307 O O . ILE A 1 169 ? 1.917 10.628 1.658 1.00 75.94 169 ILE A O 1
ATOM 1311 N N . GLN A 1 170 ? 0.732 9.250 2.976 1.00 69.81 170 GLN A N 1
ATOM 1312 C CA . GLN A 1 170 ? 0.335 8.348 1.900 1.00 69.81 170 GLN A CA 1
ATOM 1313 C C . GLN A 1 170 ? -0.756 8.941 0.998 1.00 69.81 170 GLN A C 1
ATOM 1315 O O . GLN A 1 170 ? -0.738 8.781 -0.221 1.00 69.81 170 GLN A O 1
ATOM 1320 N N . TYR A 1 171 ? -1.732 9.619 1.602 1.00 69.50 171 TYR A N 1
ATOM 1321 C CA . TYR A 1 171 ? -2.956 10.048 0.929 1.00 69.50 171 TYR A CA 1
ATOM 1322 C C . TYR A 1 171 ? -3.359 11.483 1.280 1.00 69.50 171 TYR A C 1
ATOM 1324 O O . TYR A 1 171 ? -4.503 11.871 1.043 1.00 69.50 171 TYR A O 1
ATOM 1332 N N . GLY A 1 172 ? -2.448 12.304 1.811 1.00 70.38 172 GLY A N 1
ATOM 1333 C CA . GLY A 1 172 ? -2.755 13.675 2.231 1.00 70.38 172 GLY A CA 1
ATOM 1334 C C . GLY A 1 172 ? -3.421 14.513 1.140 1.00 70.38 172 GLY A C 1
ATOM 1335 O O .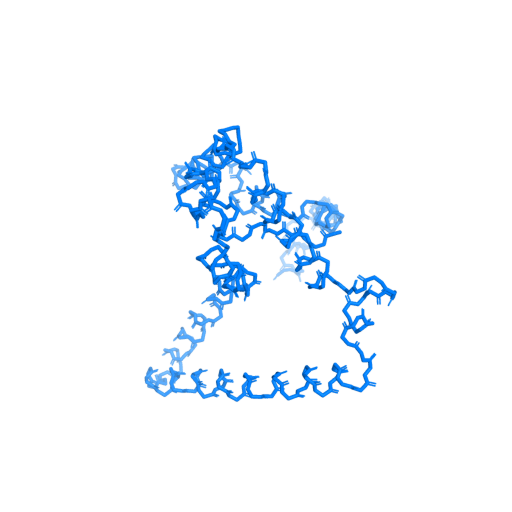 GLY A 1 172 ? -4.380 15.225 1.422 1.00 70.38 172 GLY A O 1
ATOM 1336 N N . TYR A 1 173 ? -3.008 14.351 -0.123 1.00 75.44 173 TYR A N 1
ATOM 1337 C CA . TYR A 1 173 ? -3.589 15.075 -1.262 1.00 75.44 173 TYR A CA 1
ATOM 1338 C C . TYR A 1 173 ? -5.083 14.773 -1.495 1.00 75.44 173 TYR A C 1
ATOM 1340 O O . TYR A 1 173 ? -5.795 15.623 -2.025 1.00 75.44 173 TYR A O 1
ATOM 1348 N N . ALA A 1 174 ? -5.567 13.586 -1.113 1.00 77.25 174 ALA A N 1
ATOM 1349 C CA . ALA A 1 174 ? -6.965 13.177 -1.270 1.00 77.25 174 ALA A CA 1
ATOM 1350 C C . ALA A 1 174 ? -7.757 13.295 0.038 1.00 77.25 174 ALA A C 1
ATOM 1352 O O . ALA A 1 174 ? -8.943 13.616 0.024 1.00 77.25 174 ALA A O 1
ATOM 1353 N N . LEU A 1 175 ? -7.106 13.035 1.172 1.00 79.50 175 LEU A N 1
ATOM 1354 C CA . LEU A 1 175 ? -7.770 12.935 2.467 1.00 79.50 175 LEU A CA 1
ATOM 1355 C C . LEU A 1 175 ? -7.916 14.278 3.187 1.00 79.50 175 LEU A C 1
ATOM 1357 O O . LEU A 1 175 ? -8.772 14.381 4.066 1.00 79.50 175 LEU A O 1
ATOM 1361 N N . TRP A 1 176 ? -7.145 15.313 2.827 1.00 81.00 176 TRP A N 1
ATOM 1362 C CA . TRP A 1 176 ? -7.202 16.605 3.524 1.00 81.00 176 TRP A CA 1
ATOM 1363 C C . TRP A 1 176 ? -8.614 17.211 3.533 1.00 81.00 176 TRP A C 1
ATOM 1365 O O . TRP A 1 176 ? -9.069 17.669 4.576 1.00 81.00 176 TRP A O 1
ATOM 1375 N N . GLY A 1 177 ? -9.327 17.170 2.401 1.00 84.94 177 GLY A N 1
ATOM 1376 C CA . GLY A 1 177 ? -10.659 17.761 2.253 1.00 84.94 177 GLY A CA 1
ATOM 1377 C C . GLY A 1 177 ? -11.703 17.078 3.142 1.00 84.94 177 GLY A C 1
ATOM 1378 O O . GLY A 1 177 ? -12.284 17.740 4.003 1.00 84.94 177 GLY A O 1
ATOM 1379 N N . PRO A 1 178 ? -11.914 15.755 3.009 1.00 85.75 178 PRO A N 1
ATOM 1380 C CA . PRO A 1 178 ? -12.809 15.005 3.888 1.00 85.75 178 PRO A CA 1
ATOM 1381 C C . PRO A 1 178 ? -12.455 15.148 5.377 1.00 85.75 178 PRO A C 1
ATOM 1383 O O . PRO A 1 178 ? -13.348 15.348 6.205 1.00 85.75 178 PRO A O 1
ATOM 1386 N N . PHE A 1 179 ? -11.166 15.113 5.741 1.00 84.12 179 PHE A N 1
ATOM 1387 C CA . PHE A 1 179 ? -10.752 15.331 7.132 1.00 84.12 179 PHE A CA 1
ATOM 1388 C C . PHE A 1 179 ? -11.046 16.750 7.619 1.00 84.12 179 PHE A C 1
ATOM 1390 O O . PHE A 1 179 ? -11.497 16.926 8.749 1.00 84.12 179 PHE A O 1
ATOM 1397 N N . MET A 1 180 ? -10.854 17.765 6.778 1.00 86.56 180 MET A N 1
ATOM 1398 C CA . MET A 1 180 ? -11.179 19.143 7.132 1.00 86.56 180 MET A CA 1
ATOM 1399 C C . MET A 1 180 ? -12.686 19.326 7.326 1.00 86.56 180 MET A C 1
ATOM 1401 O O . MET A 1 180 ? -13.105 19.921 8.315 1.00 86.56 180 MET A O 1
ATOM 1405 N N . VAL A 1 181 ? -13.509 18.754 6.443 1.00 90.75 181 VAL A N 1
ATOM 1406 C CA . VAL A 1 181 ? -14.974 18.796 6.565 1.00 90.75 181 VAL A CA 1
ATOM 1407 C C . VAL A 1 181 ? -15.435 18.094 7.840 1.00 90.75 181 VAL A C 1
ATOM 1409 O O . VAL A 1 181 ? -16.179 18.679 8.625 1.00 90.75 181 VAL A O 1
ATOM 1412 N N . THR A 1 182 ? -14.964 16.872 8.101 1.00 87.94 182 THR A N 1
ATOM 1413 C CA . THR A 1 182 ? -15.308 16.146 9.337 1.00 87.94 182 THR A CA 1
ATOM 1414 C C . THR A 1 182 ? -14.836 16.878 10.593 1.00 87.94 182 THR A C 1
ATOM 1416 O O . THR A 1 182 ? -15.561 16.908 11.588 1.00 87.94 182 THR A O 1
ATOM 1419 N N . TRP A 1 183 ? -13.670 17.527 10.557 1.00 88.00 183 TRP A N 1
ATOM 1420 C CA . TRP A 1 183 ? -13.177 18.352 11.657 1.00 88.00 183 TRP A CA 1
ATOM 1421 C C . TRP A 1 183 ? -14.045 19.594 11.895 1.00 88.00 183 TRP A C 1
ATOM 1423 O O . TRP A 1 183 ? -14.396 19.870 13.046 1.00 88.00 183 TRP A O 1
ATOM 1433 N N . ILE A 1 184 ? -14.448 20.308 10.837 1.00 91.88 184 ILE A N 1
ATOM 1434 C CA . ILE A 1 184 ? -15.371 21.450 10.931 1.00 91.88 184 ILE A CA 1
ATOM 1435 C C . ILE A 1 184 ? -16.705 20.987 11.518 1.00 91.88 184 ILE A C 1
ATOM 1437 O O . ILE A 1 184 ? -17.143 21.539 12.525 1.00 91.88 184 ILE A O 1
ATOM 1441 N N . LEU A 1 185 ? -17.315 19.937 10.955 1.00 88.38 185 LEU A N 1
ATOM 1442 C CA . LEU A 1 185 ? -18.591 19.390 11.427 1.00 88.38 185 LEU A CA 1
ATOM 1443 C C . LEU A 1 185 ? -18.519 18.982 12.900 1.00 88.38 185 LEU A C 1
ATOM 1445 O O . LEU A 1 185 ? -19.377 19.369 13.691 1.00 88.38 185 LEU A O 1
ATOM 1449 N N . LYS A 1 186 ? -17.461 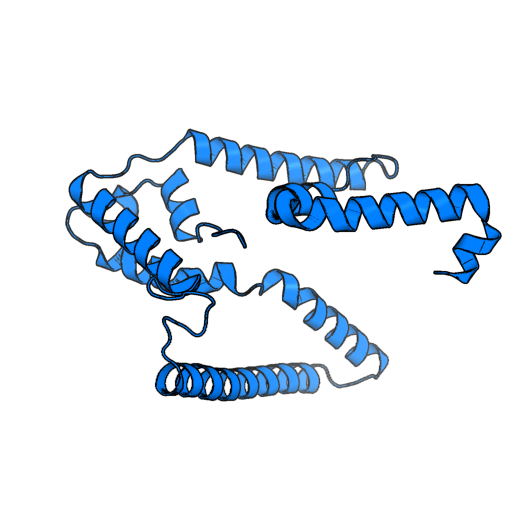18.266 13.296 1.00 84.25 186 LYS A N 1
ATOM 1450 C CA . LYS A 1 186 ? -17.238 17.877 14.691 1.00 84.25 186 LYS A CA 1
ATOM 1451 C C . LYS A 1 186 ? -17.091 19.093 15.601 1.00 84.25 186 LYS A C 1
ATOM 1453 O O . LYS A 1 186 ? -17.667 19.111 16.685 1.00 84.25 186 LYS A O 1
ATOM 1458 N N . THR A 1 187 ? -16.336 20.105 15.178 1.00 86.75 187 THR A N 1
ATOM 1459 C CA . THR A 1 187 ? -16.108 21.327 15.963 1.00 86.75 187 THR A CA 1
ATOM 1460 C C . THR A 1 187 ? -17.401 22.118 16.142 1.00 86.75 187 THR A C 1
ATOM 1462 O O . THR A 1 187 ? -17.698 22.564 17.250 1.00 86.75 187 THR A O 1
ATOM 1465 N N . VAL A 1 188 ? -18.196 22.246 15.079 1.00 87.06 188 VAL A N 1
ATOM 1466 C CA . VAL A 1 188 ? -19.514 22.891 15.100 1.00 87.06 188 VAL A CA 1
ATOM 1467 C C . VAL A 1 188 ? -20.468 22.128 16.020 1.00 87.06 188 VAL A C 1
ATOM 1469 O O . VAL A 1 188 ? -21.054 22.734 16.914 1.00 87.06 188 VAL A O 1
ATOM 1472 N N . ALA A 1 189 ? -20.560 20.802 15.883 1.00 82.69 189 ALA A N 1
ATOM 1473 C CA . ALA A 1 189 ? -21.391 19.964 16.747 1.00 82.69 189 ALA A CA 1
ATOM 1474 C C . ALA A 1 189 ? -21.001 20.095 18.231 1.00 82.69 189 ALA A C 1
ATOM 1476 O O . ALA A 1 189 ? -21.872 20.218 19.091 1.00 82.69 189 ALA A O 1
ATOM 1477 N N . HIS A 1 190 ? -19.699 20.147 18.537 1.00 80.75 190 HIS A N 1
ATOM 1478 C CA . HIS A 1 190 ? -19.215 20.329 19.907 1.00 80.75 190 HIS A CA 1
ATOM 1479 C C . HIS A 1 190 ? -19.519 21.720 20.478 1.00 80.75 190 HIS A C 1
ATOM 1481 O O . HIS A 1 190 ? -19.871 21.823 21.653 1.00 80.75 190 HIS A O 1
ATOM 1487 N N . ARG A 1 191 ? -19.367 22.783 19.673 1.00 79.88 191 ARG A N 1
ATOM 1488 C CA . ARG A 1 191 ? -19.584 24.173 20.109 1.00 79.88 191 ARG A CA 1
ATOM 1489 C C . ARG A 1 191 ? -21.063 24.541 20.225 1.00 79.88 191 ARG A C 1
ATOM 1491 O O . ARG A 1 191 ? -21.399 25.325 21.103 1.00 79.88 191 ARG A O 1
ATOM 1498 N N . LEU A 1 192 ? -21.928 23.986 19.373 1.00 77.81 192 LEU A N 1
ATOM 1499 C CA . LEU A 1 192 ? -23.362 24.303 19.353 1.00 77.81 192 LEU A CA 1
ATOM 1500 C C . LEU A 1 192 ? -24.215 23.340 20.194 1.00 77.81 192 LEU A C 1
ATOM 1502 O O . LEU A 1 192 ? -25.230 23.753 20.741 1.00 77.81 192 LEU A O 1
ATOM 1506 N N . GLY A 1 193 ? -23.829 22.065 20.303 1.00 67.50 193 GLY A N 1
ATOM 1507 C CA . GLY A 1 193 ? -24.667 21.024 20.910 1.00 67.50 193 GLY A CA 1
ATOM 1508 C C . GLY A 1 193 ? -24.285 20.574 22.323 1.00 67.50 193 GLY A C 1
ATOM 1509 O O . GLY A 1 193 ? -25.049 19.854 22.973 1.00 67.50 193 GLY A O 1
ATOM 1510 N N . GLY A 1 194 ? -23.099 20.954 22.810 1.00 71.56 194 GLY A N 1
ATOM 1511 C CA . GLY A 1 194 ? -22.552 20.451 24.073 1.00 71.56 194 GLY A CA 1
ATOM 1512 C C . GLY A 1 194 ? -22.404 18.918 24.112 1.00 71.56 194 GLY A C 1
ATOM 1513 O O . GLY A 1 194 ? -22.597 18.214 23.121 1.00 71.56 194 GLY A O 1
ATOM 1514 N N . ALA A 1 195 ? -22.077 18.363 25.284 1.00 64.94 195 ALA A N 1
ATOM 1515 C CA . ALA A 1 195 ? -21.874 16.915 25.458 1.00 64.94 195 ALA A CA 1
ATOM 1516 C C . ALA A 1 195 ? -23.131 16.064 25.162 1.00 64.94 195 ALA A C 1
ATOM 1518 O O . ALA A 1 195 ? -23.024 14.860 24.926 1.00 64.94 195 ALA A O 1
ATOM 1519 N N . ARG A 1 196 ? -24.323 16.680 25.168 1.00 64.00 196 ARG A N 1
ATOM 1520 C CA . ARG A 1 196 ? -25.608 15.998 24.959 1.00 64.00 196 ARG A CA 1
ATOM 1521 C C . ARG A 1 196 ? -25.849 15.654 23.489 1.00 64.00 196 ARG A C 1
ATOM 1523 O O . ARG A 1 196 ? -26.224 14.523 23.207 1.00 64.00 196 ARG A O 1
ATOM 1530 N N . LEU A 1 197 ? -25.577 16.588 22.572 1.00 62.09 197 LEU A N 1
ATOM 1531 C CA . LEU A 1 197 ? -25.758 16.364 21.134 1.00 62.09 197 LEU A CA 1
ATOM 1532 C C . LEU A 1 197 ? -24.713 15.387 20.574 1.00 62.09 197 LEU A C 1
ATOM 1534 O O . LEU A 1 197 ? -25.034 14.550 19.736 1.00 62.09 197 LEU A O 1
ATOM 1538 N N . TYR A 1 198 ? -23.477 15.436 21.087 1.00 62.91 198 TYR A N 1
ATOM 1539 C CA . TYR A 1 198 ? -22.413 14.509 20.683 1.00 62.91 198 TYR A CA 1
ATOM 1540 C C . TYR A 1 198 ? -22.781 13.042 20.957 1.00 62.91 198 TYR A C 1
ATOM 1542 O O . TYR A 1 198 ? -22.538 12.180 20.124 1.00 62.91 198 TYR A O 1
ATOM 1550 N N . ARG A 1 199 ? -23.423 12.766 22.098 1.00 64.12 199 ARG A N 1
ATOM 1551 C CA . ARG A 1 199 ? -23.823 11.413 22.519 1.00 64.12 199 ARG A CA 1
ATOM 1552 C C . ARG A 1 199 ? -25.091 10.890 21.821 1.00 64.12 199 ARG A C 1
ATOM 1554 O O . ARG A 1 199 ? -25.441 9.733 22.002 1.00 64.12 199 ARG A O 1
ATOM 1561 N N . GLN A 1 200 ? -25.817 11.738 21.092 1.00 70.75 200 GLN A N 1
ATOM 1562 C CA . GLN A 1 200 ? -26.986 11.324 20.302 1.00 70.75 200 GLN A CA 1
ATOM 1563 C C . GLN A 1 200 ? -26.638 11.022 18.838 1.00 70.75 200 GLN A C 1
ATOM 1565 O O . GLN A 1 200 ? -27.410 10.345 18.169 1.00 70.75 200 GLN A O 1
ATOM 1570 N N . LEU A 1 201 ? -25.510 11.538 18.339 1.00 64.62 201 LEU A N 1
ATOM 1571 C CA . LEU A 1 201 ? -25.081 11.397 16.942 1.00 64.62 201 LEU A CA 1
ATOM 1572 C C . LEU A 1 201 ? -24.004 10.319 16.725 1.00 64.62 201 LEU A C 1
ATOM 1574 O O . LEU A 1 201 ? -23.773 9.933 15.581 1.00 64.62 201 LEU A O 1
ATOM 1578 N N . MET A 1 202 ? -23.342 9.863 17.792 1.00 56.50 202 MET A N 1
ATOM 1579 C CA . MET A 1 202 ? -22.369 8.759 17.815 1.00 56.50 202 MET A CA 1
ATOM 1580 C C . MET A 1 202 ? -22.868 7.649 18.726 1.00 56.50 202 MET A C 1
ATOM 1582 O O . MET A 1 202 ? -22.637 6.476 18.367 1.00 56.50 202 MET A O 1
#

pLDDT: mean 79.32, std 10.33, range [35.97, 96.19]